Protein AF-A0A7H0LGQ8-F1 (afdb_monomer)

Structure (mmCIF, N/CA/C/O backbone):
data_AF-A0A7H0LGQ8-F1
#
_entry.id   AF-A0A7H0LGQ8-F1
#
loop_
_atom_site.group_PDB
_atom_site.id
_atom_site.type_symbol
_atom_site.label_atom_id
_atom_site.label_alt_id
_atom_site.label_comp_id
_atom_site.label_asym_id
_atom_site.label_entity_id
_atom_site.label_seq_id
_atom_site.pdbx_PDB_ins_code
_atom_site.Cartn_x
_atom_site.Cartn_y
_atom_site.Cartn_z
_atom_site.occupancy
_atom_site.B_iso_or_equiv
_atom_site.auth_seq_id
_atom_site.auth_comp_id
_atom_site.auth_asym_id
_atom_site.auth_atom_id
_atom_site.pdbx_PDB_model_num
ATOM 1 N N . MET A 1 1 ? 2.151 61.837 1.286 1.00 31.28 1 MET A N 1
ATOM 2 C CA . MET A 1 1 ? 2.328 60.727 0.324 1.00 31.28 1 MET A CA 1
ATOM 3 C C . MET A 1 1 ? 2.852 59.547 1.131 1.00 31.28 1 MET A C 1
ATOM 5 O O . MET A 1 1 ? 3.862 59.718 1.791 1.00 31.28 1 MET A O 1
ATOM 9 N N . ALA A 1 2 ? 1.981 58.594 1.475 1.00 23.77 2 ALA A N 1
ATOM 10 C CA . ALA A 1 2 ? 1.917 57.260 0.849 1.00 23.77 2 ALA A CA 1
ATOM 11 C C . ALA A 1 2 ? 3.242 56.482 1.026 1.00 23.77 2 ALA A C 1
ATOM 13 O O . ALA A 1 2 ? 4.264 56.936 0.539 1.00 23.77 2 ALA A O 1
ATOM 14 N N . GLY A 1 3 ? 3.317 55.339 1.706 1.00 23.59 3 GLY A N 1
ATOM 15 C CA . GLY A 1 3 ? 2.286 54.518 2.327 1.00 23.59 3 GLY A CA 1
ATOM 16 C C . GLY A 1 3 ? 2.910 53.511 3.298 1.00 23.59 3 GLY A C 1
ATOM 17 O O . GLY A 1 3 ? 4.092 53.184 3.218 1.00 23.59 3 GLY A O 1
ATOM 18 N N . ALA A 1 4 ? 2.084 53.063 4.237 1.00 26.73 4 ALA A N 1
ATOM 19 C CA . ALA A 1 4 ? 2.366 51.976 5.155 1.00 26.73 4 ALA A CA 1
ATOM 20 C C . ALA A 1 4 ? 2.332 50.619 4.431 1.00 26.73 4 ALA A C 1
ATOM 22 O O . ALA A 1 4 ? 1.527 50.410 3.524 1.00 26.73 4 ALA A O 1
ATOM 23 N N . SER A 1 5 ? 3.138 49.669 4.895 1.00 25.72 5 SER A N 1
ATOM 24 C CA . SER A 1 5 ? 2.830 48.238 4.817 1.00 25.72 5 SER A CA 1
ATOM 25 C C . SER A 1 5 ? 3.446 47.549 6.027 1.00 25.72 5 SER A C 1
ATOM 27 O O . SER A 1 5 ? 4.662 47.445 6.156 1.00 25.72 5 SER A O 1
ATOM 29 N N . GLY A 1 6 ? 2.565 47.174 6.955 1.00 21.30 6 GLY A N 1
ATOM 30 C CA . GLY A 1 6 ? 2.835 46.210 8.011 1.00 21.30 6 GLY A CA 1
ATOM 31 C C . GLY A 1 6 ? 2.570 44.777 7.541 1.00 21.30 6 GLY A C 1
ATOM 32 O O . GLY A 1 6 ? 2.442 44.532 6.345 1.00 21.30 6 GLY A O 1
ATOM 33 N N . TYR A 1 7 ? 2.415 43.895 8.534 1.00 22.88 7 TYR A N 1
ATOM 34 C CA . TYR A 1 7 ? 2.354 42.422 8.524 1.00 22.88 7 TYR A CA 1
ATOM 35 C C . TYR A 1 7 ? 3.757 41.795 8.605 1.00 22.88 7 TYR A C 1
ATOM 37 O O . TYR A 1 7 ? 4.521 41.827 7.656 1.00 22.88 7 TYR A O 1
ATOM 45 N N . GLY A 1 8 ? 4.226 41.280 9.743 1.00 21.39 8 GLY A N 1
ATOM 46 C CA . GLY A 1 8 ? 3.511 40.585 10.813 1.00 21.39 8 GLY A CA 1
ATOM 47 C C . GLY A 1 8 ? 3.845 39.104 10.689 1.00 21.39 8 GLY A C 1
ATOM 48 O O . GLY A 1 8 ? 3.347 38.438 9.788 1.00 21.39 8 GLY A O 1
ATOM 49 N N . ALA A 1 9 ? 4.730 38.626 11.564 1.00 25.66 9 ALA A N 1
ATOM 50 C CA . ALA A 1 9 ? 5.152 37.237 11.658 1.00 25.66 9 ALA A CA 1
ATOM 51 C C . ALA A 1 9 ? 3.939 36.289 11.674 1.00 25.66 9 ALA A C 1
ATOM 53 O O . ALA A 1 9 ? 3.139 36.313 12.609 1.00 25.66 9 ALA A O 1
ATOM 54 N N . LEU A 1 10 ? 3.811 35.458 10.639 1.00 22.73 10 LEU A N 1
ATOM 55 C CA . LEU A 1 10 ? 2.870 34.345 10.610 1.00 22.73 10 LEU A CA 1
ATOM 56 C C . LEU A 1 10 ? 3.558 33.112 11.194 1.00 22.73 10 LEU A C 1
ATOM 58 O O . LEU A 1 10 ? 4.456 32.521 10.597 1.00 22.73 10 LEU A O 1
ATOM 62 N N . GLN A 1 11 ? 3.124 32.773 12.406 1.00 22.08 11 GLN A N 1
ATOM 63 C CA . GLN A 1 11 ? 3.303 31.476 13.041 1.00 22.08 11 GLN A CA 1
ATOM 64 C C . GLN A 1 11 ? 2.736 30.357 12.161 1.00 22.08 11 GLN A C 1
ATOM 66 O O . GLN A 1 11 ? 1.665 30.488 11.570 1.00 22.08 11 GLN A O 1
ATOM 71 N N . GLN A 1 12 ? 3.471 29.247 12.128 1.00 22.23 12 GLN A N 1
ATOM 72 C CA . GLN A 1 12 ? 3.070 27.976 11.536 1.00 22.23 12 GLN A CA 1
ATOM 73 C C . GLN A 1 12 ? 1.726 27.465 12.078 1.00 22.23 12 GLN A C 1
ATOM 75 O O . GLN A 1 12 ? 1.484 27.536 13.285 1.00 22.23 12 GLN A O 1
ATOM 80 N N . PRO A 1 13 ? 0.967 26.750 11.238 1.00 22.16 13 PRO A N 1
ATOM 81 C CA . PRO A 1 13 ? 0.313 25.512 11.625 1.00 22.16 13 PRO A CA 1
ATOM 82 C C . PRO A 1 13 ? 1.139 24.332 11.095 1.00 22.16 13 PRO A C 1
ATOM 84 O O . PRO A 1 13 ? 1.349 24.187 9.892 1.00 22.16 13 PRO A O 1
ATOM 87 N N . GLY A 1 14 ? 1.648 23.515 12.016 1.00 22.45 14 GLY A N 1
ATOM 88 C CA . GLY A 1 14 ? 2.395 22.298 11.719 1.00 22.45 14 GLY A CA 1
ATOM 89 C C . GLY A 1 14 ? 1.502 21.079 11.463 1.00 22.45 14 GLY A C 1
ATOM 90 O O . GLY A 1 14 ? 0.461 20.925 12.094 1.00 22.45 14 GLY A O 1
ATOM 91 N N . GLY A 1 15 ? 1.997 20.186 10.596 1.00 21.72 15 GLY A N 1
ATOM 92 C CA . GLY A 1 15 ? 1.558 18.794 10.407 1.00 21.72 15 GLY A CA 1
ATOM 93 C C . GLY A 1 15 ? 0.323 18.617 9.506 1.00 21.72 15 GLY A C 1
ATOM 94 O O . GLY A 1 15 ? -0.658 19.327 9.657 1.00 21.72 15 GLY A O 1
ATOM 95 N N . GLY A 1 16 ? 0.270 17.668 8.567 1.00 23.80 16 GLY A N 1
ATOM 96 C CA . GLY A 1 16 ? 1.062 16.443 8.439 1.00 23.80 16 GLY A CA 1
ATOM 97 C C . GLY A 1 16 ? 1.996 16.421 7.229 1.00 23.80 16 GLY A C 1
ATOM 98 O O . GLY A 1 16 ? 1.523 16.332 6.106 1.00 23.80 16 GLY A O 1
ATOM 99 N N . TYR A 1 17 ? 3.293 16.450 7.561 1.00 34.28 17 TYR A N 1
ATOM 100 C CA . TYR A 1 17 ? 4.480 15.967 6.840 1.00 34.28 17 TYR A CA 1
ATOM 101 C C . TYR A 1 17 ? 4.607 16.402 5.368 1.00 34.28 17 TYR A C 1
ATOM 103 O O . TYR A 1 17 ? 3.889 15.934 4.509 1.00 34.28 17 TYR A O 1
ATOM 111 N N . GLY A 1 18 ? 5.534 17.272 4.979 1.00 26.66 18 GLY A N 1
ATOM 112 C CA . GLY A 1 18 ? 6.880 17.440 5.521 1.00 26.66 18 GLY A CA 1
ATOM 113 C C . GLY A 1 18 ? 7.893 17.323 4.387 1.00 26.66 18 GLY A C 1
ATOM 114 O O . GLY A 1 18 ? 8.820 16.527 4.476 1.00 26.66 18 GLY A O 1
ATOM 115 N N . ALA A 1 19 ? 7.711 18.109 3.324 1.00 29.62 19 ALA A N 1
ATOM 116 C CA . ALA A 1 19 ? 8.764 18.361 2.356 1.00 29.62 19 ALA A CA 1
ATOM 117 C C . ALA A 1 19 ? 9.853 19.189 3.050 1.00 29.62 19 ALA A C 1
ATOM 119 O O . ALA A 1 19 ? 9.726 20.393 3.260 1.00 29.62 19 ALA A O 1
ATOM 120 N N . SER A 1 20 ? 10.917 18.518 3.469 1.00 29.05 20 SER A N 1
ATOM 121 C CA . SER A 1 20 ? 12.158 19.164 3.876 1.00 29.05 20 SER A CA 1
ATOM 122 C C . SER A 1 20 ? 13.313 18.205 3.620 1.00 29.05 20 SER A C 1
ATOM 124 O O . SER A 1 20 ? 13.798 17.551 4.540 1.00 29.05 20 SER A O 1
ATOM 126 N N . GLN A 1 21 ? 13.739 18.142 2.357 1.00 24.14 21 GLN A N 1
ATOM 127 C CA . GLN A 1 21 ? 15.085 18.513 1.889 1.00 24.14 21 GLN A CA 1
ATOM 128 C C . GLN A 1 21 ? 15.373 17.826 0.545 1.00 24.14 21 GLN A C 1
ATOM 130 O O . GLN A 1 21 ? 15.524 16.613 0.472 1.00 24.14 21 GLN A O 1
ATOM 135 N N . SER A 1 22 ? 15.523 18.616 -0.517 1.00 28.39 22 SER A N 1
ATOM 136 C CA . SER A 1 22 ? 16.488 18.299 -1.581 1.00 28.39 22 SER A CA 1
ATOM 137 C C . SER A 1 22 ? 17.802 19.028 -1.243 1.00 28.39 22 SER A C 1
ATOM 139 O O . SER A 1 22 ? 17.721 20.051 -0.557 1.00 28.39 22 SER A O 1
ATOM 141 N N . PRO A 1 23 ? 18.995 18.592 -1.704 1.00 40.75 23 PRO A N 1
ATOM 142 C CA . PRO A 1 23 ? 19.235 17.693 -2.836 1.00 40.75 23 PRO A CA 1
ATOM 143 C C . PRO A 1 23 ? 20.262 16.577 -2.550 1.00 40.75 23 PRO A C 1
ATOM 145 O O . PRO A 1 23 ? 21.395 16.850 -2.165 1.00 40.75 23 PRO A O 1
ATOM 148 N N . VAL A 1 24 ? 19.928 15.318 -2.838 1.00 25.02 24 VAL A N 1
ATOM 149 C CA . VAL A 1 24 ? 20.945 14.271 -3.039 1.00 25.02 24 VAL A CA 1
ATOM 150 C C . VAL A 1 24 ? 20.430 13.320 -4.122 1.00 25.02 24 VAL A C 1
ATOM 152 O O . VAL A 1 24 ? 19.291 12.865 -4.002 1.00 25.02 24 VAL A O 1
ATOM 155 N N . PRO A 1 25 ? 21.202 12.991 -5.173 1.00 29.25 25 PRO A N 1
ATOM 156 C CA . PRO A 1 25 ? 20.888 11.808 -5.963 1.00 29.25 25 PRO A CA 1
ATOM 157 C C . PRO A 1 25 ? 20.926 10.612 -5.006 1.00 29.25 25 PRO A C 1
ATOM 159 O O . PRO A 1 25 ? 21.957 10.336 -4.401 1.00 29.25 25 PRO A O 1
ATOM 162 N N . LEU A 1 26 ? 19.809 9.904 -4.838 1.00 33.94 26 LEU A N 1
ATOM 163 C CA . LEU A 1 26 ? 19.690 8.764 -3.913 1.00 33.94 26 LEU A CA 1
ATOM 164 C C . LEU A 1 26 ? 20.590 7.560 -4.276 1.00 33.94 26 LEU A C 1
ATOM 166 O O . LEU A 1 26 ? 20.567 6.536 -3.593 1.00 33.94 26 LEU A O 1
ATOM 170 N N . TYR A 1 27 ? 21.433 7.687 -5.297 1.00 39.06 27 TYR A N 1
ATOM 171 C CA . TYR A 1 27 ? 22.271 6.629 -5.848 1.00 39.06 27 TYR A CA 1
ATOM 172 C C . TYR A 1 27 ? 23.694 6.649 -5.279 1.00 39.06 27 TYR A C 1
ATOM 174 O O . TYR A 1 27 ? 24.674 6.737 -6.010 1.00 39.06 27 TYR A O 1
ATOM 182 N N . ALA A 1 28 ? 23.810 6.580 -3.953 1.00 32.94 28 ALA A N 1
ATOM 183 C CA . ALA A 1 28 ? 25.036 6.146 -3.279 1.00 32.94 28 ALA A CA 1
ATOM 184 C C . ALA A 1 28 ? 24.722 5.668 -1.852 1.00 32.94 28 ALA A C 1
ATOM 186 O O . ALA A 1 28 ? 25.107 6.291 -0.865 1.00 32.94 28 ALA A O 1
ATOM 187 N N . ALA A 1 29 ? 23.989 4.562 -1.720 1.00 34.34 29 ALA A N 1
ATOM 188 C CA . ALA A 1 29 ? 23.849 3.876 -0.437 1.00 34.34 29 ALA A CA 1
ATOM 189 C C . ALA A 1 29 ? 23.719 2.366 -0.662 1.00 34.34 29 ALA A C 1
ATOM 191 O O . ALA A 1 29 ? 22.623 1.883 -0.936 1.00 34.34 29 ALA A O 1
ATOM 192 N N . ASN A 1 30 ? 24.856 1.664 -0.543 1.00 39.69 30 ASN A N 1
ATOM 193 C CA . ASN A 1 30 ? 25.003 0.204 -0.483 1.00 39.69 30 ASN A CA 1
ATOM 194 C C . ASN A 1 30 ? 24.054 -0.575 -1.409 1.00 39.69 30 ASN A C 1
ATOM 196 O O . ASN A 1 30 ? 23.194 -1.317 -0.934 1.00 39.69 30 ASN A O 1
ATOM 200 N N . THR A 1 31 ? 24.218 -0.442 -2.727 1.00 51.06 31 THR A N 1
ATOM 201 C CA . T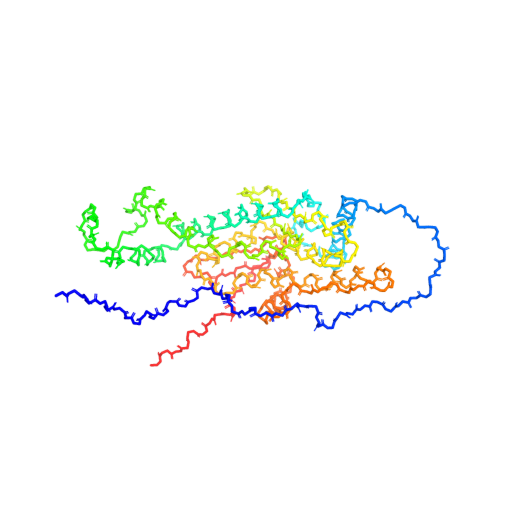HR A 1 31 ? 23.609 -1.404 -3.649 1.00 51.06 31 THR A CA 1
ATOM 202 C C . THR A 1 31 ? 24.387 -2.716 -3.545 1.00 51.06 31 THR A C 1
ATOM 204 O O . THR A 1 31 ? 25.601 -2.777 -3.747 1.00 51.06 31 THR A O 1
ATOM 207 N N . GLN A 1 32 ? 23.708 -3.787 -3.129 1.00 69.06 32 GLN A N 1
ATOM 208 C CA . GLN A 1 32 ? 24.301 -5.120 -3.132 1.00 69.06 32 GLN A CA 1
ATOM 209 C C . GLN A 1 32 ? 24.125 -5.704 -4.533 1.00 69.06 32 GLN A C 1
ATOM 211 O O . GLN A 1 32 ? 23.105 -6.326 -4.831 1.00 69.06 32 GLN A O 1
ATOM 216 N N . ALA A 1 33 ? 25.111 -5.488 -5.400 1.00 71.62 33 ALA A N 1
ATOM 217 C CA . ALA A 1 33 ? 25.176 -6.185 -6.677 1.00 71.62 33 ALA A CA 1
ATOM 218 C C . ALA A 1 33 ? 25.480 -7.671 -6.442 1.00 71.62 33 ALA A C 1
ATOM 220 O O . ALA A 1 33 ? 26.297 -8.033 -5.586 1.00 71.62 33 ALA A O 1
ATOM 221 N N . LYS A 1 34 ? 24.819 -8.552 -7.195 1.00 75.75 34 LYS A N 1
ATOM 222 C CA . LYS A 1 34 ? 25.095 -9.988 -7.114 1.00 75.75 34 LYS A CA 1
ATOM 223 C C . LYS A 1 34 ? 26.498 -10.273 -7.661 1.00 75.75 34 LYS A C 1
ATOM 225 O O . LYS A 1 34 ? 26.777 -9.848 -8.786 1.00 75.75 34 LYS A O 1
ATOM 230 N N . PRO A 1 35 ? 27.370 -10.995 -6.928 1.00 72.50 35 PRO A N 1
ATOM 231 C CA . PRO A 1 35 ? 28.678 -11.381 -7.445 1.00 72.50 35 PRO A CA 1
ATOM 232 C C . PRO A 1 35 ? 28.531 -12.104 -8.788 1.00 72.50 35 PRO A C 1
ATOM 234 O O . PRO A 1 35 ? 27.718 -13.019 -8.921 1.00 72.50 35 PRO A O 1
ATOM 237 N N . GLY A 1 36 ? 29.292 -11.674 -9.794 1.00 61.78 36 GLY A N 1
ATOM 238 C CA . GLY A 1 36 ? 29.262 -12.292 -11.115 1.00 61.78 36 GLY A CA 1
ATOM 239 C C . GLY A 1 36 ? 29.838 -13.707 -11.081 1.00 61.78 36 GLY A C 1
ATOM 240 O O . GLY A 1 36 ? 30.964 -13.904 -10.629 1.00 61.78 36 GLY A O 1
ATOM 241 N N . ALA A 1 37 ? 29.089 -14.686 -11.586 1.00 54.53 37 ALA A N 1
ATOM 242 C CA . ALA A 1 37 ? 29.662 -15.957 -12.022 1.00 54.53 37 ALA A CA 1
ATOM 243 C C . ALA A 1 37 ? 30.183 -15.802 -13.467 1.00 54.53 37 ALA A C 1
ATOM 245 O O . ALA A 1 37 ? 29.598 -15.030 -14.233 1.00 54.53 37 ALA A O 1
ATOM 246 N N . PRO A 1 38 ? 31.258 -16.506 -13.870 1.00 50.91 38 PRO A N 1
ATOM 247 C CA . PRO A 1 38 ? 31.726 -16.484 -15.253 1.00 50.91 38 PRO A CA 1
ATOM 248 C C . PRO A 1 38 ? 30.608 -16.951 -16.196 1.00 50.91 38 PRO A C 1
ATOM 250 O O . PRO A 1 38 ? 29.968 -17.976 -15.961 1.00 50.91 38 PRO A O 1
ATOM 253 N N . ALA A 1 39 ? 30.348 -16.165 -17.241 1.00 50.41 39 ALA A N 1
ATOM 254 C CA . ALA A 1 39 ? 29.224 -16.370 -18.144 1.00 50.41 39 ALA A CA 1
ATOM 255 C C . ALA A 1 39 ? 29.351 -17.696 -18.913 1.00 50.41 39 ALA A C 1
ATOM 257 O O . ALA A 1 39 ? 30.312 -17.906 -19.653 1.00 50.41 39 ALA A O 1
ATOM 258 N N . ALA A 1 40 ? 28.354 -18.574 -18.784 1.00 48.12 40 ALA A N 1
ATOM 259 C CA . ALA A 1 40 ? 28.160 -19.664 -19.730 1.00 48.12 40 ALA A CA 1
ATOM 260 C C . ALA A 1 40 ? 27.570 -19.086 -21.026 1.00 48.12 40 ALA A C 1
ATOM 262 O O . ALA A 1 40 ? 26.527 -18.428 -21.004 1.00 48.12 40 ALA A O 1
ATOM 263 N N . SER A 1 41 ? 28.249 -19.313 -22.152 1.00 38.12 41 SER A N 1
ATOM 264 C CA . SER A 1 41 ? 27.820 -18.847 -23.469 1.00 38.12 41 SER A CA 1
ATOM 265 C C . SER A 1 41 ? 26.532 -19.557 -23.892 1.00 38.12 41 SER A C 1
ATOM 267 O O . SER A 1 41 ? 26.560 -20.696 -24.357 1.00 38.12 41 SER A O 1
ATOM 269 N N . SER A 1 42 ? 25.401 -18.879 -23.751 1.00 46.25 42 SER A N 1
ATOM 270 C CA . SER A 1 42 ? 24.164 -19.233 -24.443 1.00 46.25 42 SER A CA 1
ATOM 271 C C . SER A 1 42 ? 23.767 -18.065 -25.337 1.00 46.25 42 SER A C 1
ATOM 273 O O . SER A 1 42 ? 24.011 -16.904 -25.005 1.00 46.25 42 SER A O 1
ATOM 275 N N . SER A 1 43 ? 23.236 -18.375 -26.520 1.00 47.28 43 SER A N 1
ATOM 276 C CA . SER A 1 43 ? 22.711 -17.366 -27.438 1.00 47.28 43 SER A CA 1
ATOM 277 C C . SER A 1 43 ? 21.649 -16.531 -26.714 1.00 47.28 43 SER A C 1
ATOM 279 O O . SER A 1 43 ? 20.794 -17.119 -26.048 1.00 47.28 43 SER A O 1
ATOM 281 N N . PRO A 1 44 ? 21.686 -15.190 -26.808 1.00 49.62 44 PRO A N 1
ATOM 282 C CA . PRO A 1 44 ? 20.743 -14.359 -26.079 1.00 49.62 44 PRO A CA 1
ATOM 283 C C . PRO A 1 44 ? 19.327 -14.641 -26.585 1.00 49.62 44 PRO A C 1
ATOM 285 O O . PRO A 1 44 ? 19.060 -14.575 -27.787 1.00 49.62 44 PRO A O 1
ATOM 288 N N . ALA A 1 45 ? 18.424 -14.973 -25.661 1.00 60.47 45 ALA A N 1
ATOM 289 C CA . ALA A 1 45 ? 16.996 -14.940 -25.936 1.00 60.47 45 ALA A CA 1
ATOM 290 C C . ALA A 1 45 ? 16.619 -13.537 -26.442 1.00 60.47 45 ALA A C 1
ATOM 292 O O . ALA A 1 45 ? 17.242 -12.546 -26.048 1.00 60.47 45 ALA A O 1
ATOM 293 N N . ALA A 1 46 ? 15.618 -13.448 -27.321 1.00 61.50 46 ALA A N 1
ATOM 294 C CA . ALA A 1 46 ? 15.105 -12.152 -27.750 1.00 61.50 46 ALA A CA 1
ATOM 295 C C . ALA A 1 46 ? 14.721 -11.318 -26.509 1.00 61.50 46 ALA A C 1
ATOM 297 O O . ALA A 1 46 ? 14.117 -11.876 -25.586 1.00 61.50 46 ALA A O 1
ATOM 298 N N . PRO A 1 47 ? 15.076 -10.020 -26.458 1.00 69.69 47 PRO A N 1
ATOM 299 C CA . PRO A 1 47 ? 14.724 -9.179 -25.324 1.00 69.69 47 PRO A CA 1
ATOM 300 C C . PRO A 1 47 ? 13.202 -9.147 -25.166 1.00 69.69 47 PRO A C 1
ATOM 302 O O . PRO A 1 47 ? 12.472 -8.937 -26.138 1.00 69.69 47 PRO A O 1
ATOM 305 N N . LEU A 1 48 ? 12.735 -9.405 -23.944 1.00 81.94 48 LEU A N 1
ATOM 306 C CA . LEU A 1 48 ? 11.317 -9.340 -23.606 1.00 81.94 48 LEU A CA 1
ATOM 307 C C . LEU A 1 48 ? 10.819 -7.898 -23.757 1.00 81.94 48 LEU A C 1
ATOM 309 O O . LEU A 1 48 ? 11.527 -6.954 -23.409 1.00 81.94 48 LEU A O 1
ATOM 313 N N . ASN A 1 49 ? 9.599 -7.727 -24.262 1.00 91.06 49 ASN A N 1
ATOM 314 C CA . ASN A 1 49 ? 8.953 -6.416 -24.276 1.00 91.06 49 ASN A CA 1
ATOM 315 C C . ASN A 1 49 ? 8.405 -6.042 -22.882 1.00 91.06 49 ASN A C 1
ATOM 317 O O . ASN A 1 49 ? 8.318 -6.884 -21.988 1.00 91.06 49 ASN A O 1
ATOM 321 N N . ALA A 1 50 ? 8.013 -4.778 -22.708 1.00 92.19 50 ALA A N 1
ATOM 322 C CA . ALA A 1 50 ? 7.539 -4.236 -21.432 1.00 92.19 50 ALA A CA 1
ATOM 323 C C . ALA A 1 50 ? 6.390 -5.045 -20.800 1.00 92.19 50 ALA A C 1
ATOM 325 O O . ALA A 1 50 ? 6.386 -5.277 -19.589 1.00 92.19 50 ALA A O 1
ATOM 326 N N . ASP A 1 51 ? 5.433 -5.494 -21.620 1.00 94.56 51 ASP A N 1
ATOM 327 C CA . ASP A 1 51 ? 4.307 -6.309 -21.164 1.00 94.56 51 ASP A CA 1
ATOM 328 C C . ASP A 1 51 ? 4.792 -7.663 -20.656 1.00 94.56 51 ASP A C 1
ATOM 330 O O . ASP A 1 51 ? 4.448 -8.051 -19.549 1.00 94.56 51 ASP A O 1
ATOM 334 N N . GLN A 1 52 ? 5.656 -8.343 -21.411 1.00 94.50 52 GLN A N 1
ATOM 335 C CA . GLN A 1 52 ? 6.211 -9.641 -21.027 1.00 94.50 52 GLN A CA 1
ATOM 336 C C . GLN A 1 52 ? 7.036 -9.565 -19.738 1.00 94.50 52 GLN A C 1
ATOM 338 O O . GLN A 1 52 ? 6.931 -10.458 -18.898 1.00 94.50 52 GLN A O 1
ATOM 343 N N . VAL A 1 53 ? 7.839 -8.509 -19.570 1.00 93.06 53 VAL A N 1
ATOM 344 C CA . VAL A 1 53 ? 8.600 -8.263 -18.335 1.00 93.06 53 VAL A CA 1
ATOM 345 C C . VAL A 1 53 ? 7.644 -8.062 -17.160 1.00 93.06 53 VAL A C 1
ATOM 347 O O . VAL A 1 53 ? 7.791 -8.713 -16.126 1.00 93.06 53 VAL A O 1
ATOM 350 N N . THR A 1 54 ? 6.638 -7.204 -17.330 1.00 94.94 54 THR A N 1
ATOM 351 C CA . THR A 1 54 ? 5.689 -6.871 -16.260 1.00 94.94 54 THR A CA 1
ATOM 352 C C . THR A 1 54 ? 4.817 -8.066 -15.888 1.00 94.94 54 THR A C 1
ATOM 354 O O . THR A 1 54 ? 4.696 -8.376 -14.705 1.00 94.94 54 THR A O 1
ATOM 357 N N . ASP A 1 55 ? 4.272 -8.794 -16.868 1.00 94.62 55 ASP A N 1
ATOM 358 C CA . ASP A 1 55 ? 3.522 -10.036 -16.652 1.00 94.62 55 ASP A CA 1
ATOM 359 C C . ASP A 1 55 ? 4.370 -11.064 -15.888 1.00 94.62 55 ASP A C 1
ATOM 361 O O . ASP A 1 55 ? 3.894 -11.659 -14.918 1.00 94.62 55 ASP A O 1
ATOM 365 N N . ALA A 1 56 ? 5.635 -11.254 -16.286 1.00 93.25 56 ALA A N 1
ATOM 366 C CA . ALA A 1 56 ? 6.538 -12.193 -15.628 1.00 93.25 56 ALA A CA 1
ATOM 367 C C . ALA A 1 56 ? 6.831 -11.791 -14.175 1.00 93.25 56 ALA A C 1
ATOM 369 O O . ALA A 1 56 ? 6.768 -12.644 -13.288 1.00 93.25 56 ALA A O 1
ATOM 370 N N . MET A 1 57 ? 7.096 -10.508 -13.908 1.00 94.75 57 MET A N 1
ATOM 371 C CA . MET A 1 57 ? 7.311 -10.001 -12.547 1.00 94.75 57 MET A CA 1
ATOM 372 C C . MET A 1 57 ? 6.050 -10.129 -11.687 1.00 94.75 57 MET A C 1
ATOM 374 O O . MET A 1 57 ? 6.115 -10.664 -10.582 1.00 94.75 57 MET A O 1
ATOM 378 N N . MET A 1 58 ? 4.892 -9.702 -12.197 1.00 95.31 58 MET A N 1
ATOM 379 C CA . MET A 1 58 ? 3.611 -9.804 -11.491 1.00 95.31 58 MET A CA 1
ATOM 380 C C . MET A 1 58 ? 3.276 -11.261 -11.151 1.00 95.31 58 MET A C 1
ATOM 382 O O . MET A 1 58 ? 2.891 -11.554 -10.018 1.00 95.31 58 MET A O 1
ATOM 386 N N . ALA A 1 59 ? 3.457 -12.185 -12.102 1.00 93.81 59 ALA A N 1
ATOM 387 C CA . ALA A 1 59 ? 3.231 -13.612 -11.889 1.00 93.81 59 ALA A CA 1
ATOM 388 C C . ALA A 1 59 ? 4.222 -14.209 -10.879 1.00 93.81 59 ALA A C 1
ATOM 390 O O . ALA A 1 59 ? 3.808 -14.929 -9.968 1.00 93.81 59 ALA A O 1
ATOM 391 N N . TYR A 1 60 ? 5.510 -13.871 -11.005 1.00 94.00 60 TYR A N 1
ATOM 392 C CA . TYR A 1 60 ? 6.543 -14.297 -10.067 1.00 94.00 60 TYR A CA 1
ATOM 393 C C . TYR A 1 60 ? 6.204 -13.864 -8.641 1.00 94.00 60 TYR A C 1
ATOM 395 O O . TYR A 1 60 ? 6.137 -14.702 -7.744 1.00 94.00 60 TYR A O 1
ATOM 403 N N . PHE A 1 61 ? 5.952 -12.570 -8.419 1.00 95.19 61 PHE A N 1
ATOM 404 C CA . PHE A 1 61 ? 5.711 -12.056 -7.075 1.00 95.19 61 PHE A CA 1
ATOM 405 C C . PHE A 1 61 ? 4.391 -12.557 -6.499 1.00 95.19 61 PHE A C 1
ATOM 407 O O . PHE A 1 61 ? 4.352 -12.914 -5.323 1.00 95.19 61 PHE A O 1
ATOM 414 N N . ALA A 1 62 ? 3.336 -12.679 -7.310 1.00 92.81 62 ALA A N 1
ATOM 415 C CA . ALA A 1 62 ? 2.087 -13.305 -6.884 1.00 92.81 62 ALA A CA 1
ATOM 416 C C . ALA A 1 62 ? 2.307 -14.721 -6.328 1.00 92.81 62 ALA A C 1
ATOM 418 O O . ALA A 1 62 ? 1.797 -15.046 -5.252 1.00 92.81 62 ALA A O 1
ATOM 419 N N . GLN A 1 63 ? 3.107 -15.535 -7.023 1.00 91.25 63 GLN A N 1
ATOM 420 C CA . GLN A 1 63 ? 3.450 -16.880 -6.572 1.00 91.25 63 GLN A CA 1
ATOM 421 C C . GLN A 1 63 ? 4.383 -16.855 -5.352 1.00 91.25 63 GLN A C 1
ATOM 423 O O . GLN A 1 63 ? 4.139 -17.552 -4.369 1.00 91.25 63 GLN A O 1
ATOM 428 N N . ALA A 1 64 ? 5.406 -15.998 -5.359 1.00 91.88 64 ALA A N 1
ATOM 429 C CA . ALA A 1 64 ? 6.355 -15.873 -4.258 1.00 91.88 64 ALA A CA 1
ATOM 430 C C . ALA A 1 64 ? 5.668 -15.460 -2.945 1.00 91.88 64 ALA A C 1
ATOM 432 O O . ALA A 1 64 ? 6.040 -15.953 -1.879 1.00 91.88 64 ALA A O 1
ATOM 433 N N . TYR A 1 65 ? 4.635 -14.614 -3.006 1.00 91.75 65 TYR A N 1
ATOM 434 C CA . TYR A 1 65 ? 3.781 -14.286 -1.863 1.00 91.75 65 TYR A CA 1
ATOM 435 C C . TYR A 1 65 ? 3.133 -15.536 -1.251 1.00 91.75 65 TYR A C 1
ATOM 437 O O . TYR A 1 65 ? 3.220 -15.741 -0.036 1.00 91.75 65 TYR A O 1
ATOM 445 N N . LEU A 1 66 ? 2.504 -16.375 -2.085 1.00 88.50 66 LEU A N 1
ATOM 446 C CA . LEU A 1 66 ? 1.873 -17.625 -1.652 1.00 88.50 66 LEU A CA 1
ATOM 447 C C . LEU A 1 66 ? 2.892 -18.566 -1.009 1.00 88.50 66 LEU A C 1
ATOM 449 O O . LEU A 1 66 ? 2.695 -19.006 0.124 1.00 88.50 66 LEU A O 1
ATOM 453 N N . ASP A 1 67 ? 4.002 -18.813 -1.697 1.00 89.06 67 ASP A N 1
ATOM 454 C CA . ASP A 1 67 ? 5.006 -19.786 -1.268 1.00 89.06 67 ASP A CA 1
ATOM 455 C C . ASP A 1 67 ? 5.723 -19.343 0.014 1.00 89.06 67 ASP A C 1
ATOM 457 O O . ASP A 1 67 ? 6.029 -20.155 0.891 1.00 89.06 67 ASP A O 1
ATOM 461 N N . THR A 1 68 ? 5.970 -18.038 0.151 1.00 86.88 68 THR A N 1
ATOM 462 C CA . THR A 1 68 ? 6.773 -17.486 1.247 1.00 86.88 68 THR A CA 1
ATOM 463 C C . THR A 1 68 ? 5.972 -17.285 2.528 1.00 86.88 68 THR A C 1
ATOM 465 O O . THR A 1 68 ? 6.504 -17.513 3.621 1.00 86.88 68 THR A O 1
ATOM 468 N N . TYR A 1 69 ? 4.724 -16.823 2.415 1.00 83.94 69 TYR A N 1
ATOM 469 C CA . TYR A 1 69 ? 3.925 -16.397 3.567 1.00 83.94 69 TYR A CA 1
ATOM 470 C C . TYR A 1 69 ? 2.724 -17.297 3.835 1.00 83.94 69 TYR A C 1
ATOM 472 O O . TYR A 1 69 ? 2.308 -17.410 4.986 1.00 83.94 69 TYR A O 1
ATOM 480 N N . PHE A 1 70 ? 2.223 -18.018 2.830 1.00 83.38 70 PHE A N 1
ATOM 481 C CA . PHE A 1 70 ? 1.045 -18.874 2.960 1.00 83.38 70 PHE A CA 1
ATOM 482 C C . PHE A 1 70 ? 1.282 -20.355 2.606 1.00 83.38 70 PHE A C 1
ATOM 484 O O . PHE A 1 70 ? 0.322 -21.011 2.205 1.00 83.38 70 PHE A O 1
ATOM 491 N N . PRO A 1 71 ? 2.469 -20.969 2.832 1.00 70.44 71 PRO A N 1
ATOM 492 C CA . PRO A 1 71 ? 2.720 -22.344 2.383 1.00 70.44 71 PRO A CA 1
ATOM 493 C C . PRO A 1 71 ? 1.826 -23.388 3.074 1.00 70.44 71 PRO A C 1
ATOM 495 O O . PRO A 1 71 ? 1.690 -24.510 2.593 1.00 70.44 71 PRO A O 1
ATOM 498 N N . LYS A 1 72 ? 1.259 -23.047 4.242 1.00 67.25 72 LYS A N 1
ATOM 499 C CA . LYS A 1 72 ? 0.396 -23.915 5.069 1.00 67.25 72 LYS A CA 1
ATOM 500 C C . LYS A 1 72 ? -0.666 -23.134 5.854 1.00 67.25 72 LYS A C 1
ATOM 502 O O . LYS A 1 72 ? -1.253 -23.672 6.792 1.00 67.25 72 LYS A O 1
ATOM 507 N N . GLN A 1 73 ? -0.858 -21.849 5.553 1.00 64.38 73 GLN A N 1
ATOM 508 C CA . GLN A 1 73 ? -1.768 -21.007 6.328 1.00 64.38 73 GLN A CA 1
ATOM 509 C C . GLN A 1 73 ? -3.198 -21.157 5.811 1.00 64.38 73 GLN A C 1
ATOM 511 O O . GLN A 1 73 ? -3.455 -20.973 4.626 1.00 64.38 73 GLN A O 1
ATOM 516 N N . ASN A 1 74 ? -4.137 -21.437 6.712 1.00 65.81 74 ASN A N 1
ATOM 517 C CA . ASN A 1 74 ? -5.556 -21.475 6.385 1.00 65.81 74 ASN A CA 1
ATOM 518 C C . ASN A 1 74 ? -6.180 -20.104 6.680 1.00 65.81 74 ASN A C 1
ATOM 520 O O . ASN A 1 74 ? -6.890 -19.944 7.668 1.00 65.81 74 ASN A O 1
ATOM 524 N N . VAL A 1 75 ? -5.843 -19.093 5.872 1.00 68.44 75 VAL A N 1
ATOM 525 C CA . VAL A 1 75 ? -6.512 -17.785 5.930 1.00 68.44 75 VAL A CA 1
ATOM 526 C C . VAL A 1 75 ? -7.762 -17.863 5.046 1.00 68.44 75 VAL A C 1
ATOM 528 O O . VAL A 1 75 ? -7.633 -18.021 3.829 1.00 68.44 75 VAL A O 1
ATOM 531 N N . PRO A 1 76 ? -8.980 -17.785 5.610 1.00 59.69 76 PRO A N 1
ATOM 532 C CA . PRO A 1 76 ? -10.200 -17.843 4.812 1.00 59.69 76 PRO A CA 1
ATOM 533 C C . PRO A 1 76 ? -10.254 -16.693 3.805 1.00 59.69 76 PRO A C 1
ATOM 535 O O . PRO A 1 76 ? -9.889 -15.572 4.140 1.00 59.69 76 PRO A O 1
ATOM 538 N N . GLN A 1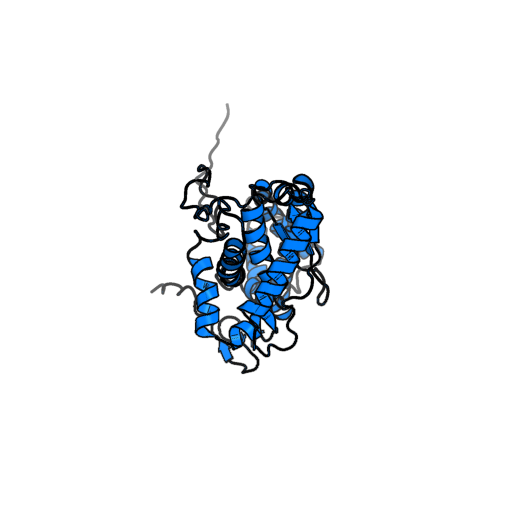 77 ? -10.758 -16.970 2.598 1.00 68.31 77 GLN A N 1
ATOM 539 C CA . GLN A 1 77 ? -10.956 -15.979 1.525 1.00 68.31 77 GLN A CA 1
ATOM 540 C C . GLN A 1 77 ? -9.672 -15.308 1.000 1.00 68.31 77 GLN A C 1
ATOM 542 O O . GLN A 1 77 ? -9.748 -14.263 0.356 1.00 68.31 77 GLN A O 1
ATOM 547 N N . LEU A 1 78 ? -8.511 -15.945 1.195 1.00 72.44 78 LEU A N 1
ATOM 548 C CA . LEU A 1 78 ? -7.207 -15.452 0.753 1.00 72.44 78 LEU A CA 1
ATOM 549 C C . LEU A 1 78 ? -7.236 -14.936 -0.700 1.00 72.44 78 LEU A C 1
ATOM 551 O O . LEU A 1 78 ? -7.522 -15.670 -1.652 1.00 72.44 78 LEU A O 1
ATOM 555 N N . ARG A 1 79 ? -6.946 -13.641 -0.867 1.00 78.69 79 ARG A N 1
ATOM 556 C CA . ARG A 1 79 ? -6.776 -13.003 -2.184 1.00 78.69 79 ARG A CA 1
ATOM 557 C C . ARG A 1 79 ? -5.350 -13.102 -2.712 1.00 78.69 79 ARG A C 1
ATOM 559 O O . ARG A 1 79 ? -5.140 -12.869 -3.899 1.00 78.69 79 ARG A O 1
ATOM 566 N N . VAL A 1 80 ? -4.407 -13.448 -1.842 1.00 86.38 80 VAL A N 1
ATOM 567 C CA . VAL A 1 80 ? -2.990 -13.596 -2.171 1.00 86.38 80 VAL A CA 1
ATOM 568 C C . VAL A 1 80 ? -2.811 -14.588 -3.318 1.00 86.38 80 VAL A C 1
ATOM 570 O O . VAL A 1 80 ? -3.474 -15.622 -3.365 1.00 86.38 80 VAL A O 1
ATOM 573 N N . GLY A 1 81 ? -1.948 -14.232 -4.267 1.00 80.94 81 GLY A N 1
ATOM 574 C CA . GLY A 1 81 ? -1.652 -15.025 -5.459 1.00 80.94 81 GLY A CA 1
ATOM 575 C C . GLY A 1 81 ? -2.692 -14.942 -6.577 1.00 80.94 81 GLY A C 1
ATOM 576 O O . GLY A 1 81 ? -2.488 -15.523 -7.642 1.00 80.94 81 GLY A 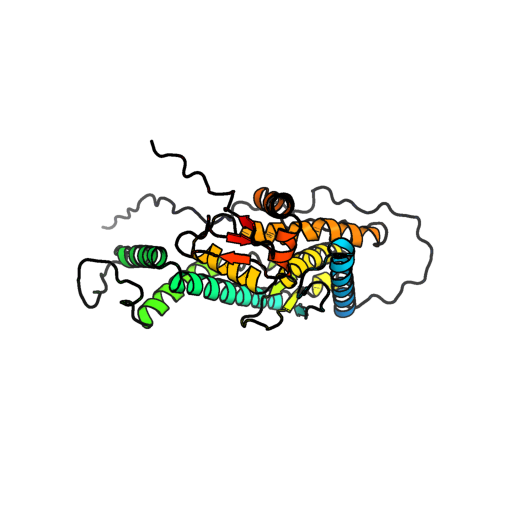O 1
ATOM 577 N N . LYS A 1 82 ? -3.802 -14.214 -6.390 1.00 84.38 82 LYS A N 1
ATOM 578 C CA . LYS A 1 82 ? -4.727 -13.928 -7.495 1.00 84.38 82 LYS A CA 1
ATOM 579 C C . LYS A 1 82 ? -4.099 -12.928 -8.461 1.00 84.38 82 LYS A C 1
ATOM 581 O O . LYS A 1 82 ? -3.445 -11.979 -8.044 1.00 84.38 82 LYS A O 1
ATOM 586 N N . LYS A 1 83 ? -4.368 -13.093 -9.759 1.00 88.94 83 LYS A N 1
ATOM 587 C CA . LYS A 1 83 ? -3.905 -12.145 -10.779 1.00 88.94 83 LYS A CA 1
ATOM 588 C C . LYS A 1 83 ? -4.467 -10.747 -10.493 1.00 88.94 83 LYS A C 1
ATOM 590 O O . LYS A 1 83 ? -5.684 -10.566 -10.461 1.00 88.94 83 LYS A O 1
ATOM 595 N N . ILE A 1 84 ? -3.573 -9.775 -10.328 1.00 92.19 84 ILE A N 1
ATOM 596 C CA . ILE A 1 84 ? -3.912 -8.355 -10.223 1.00 92.19 84 ILE A CA 1
ATOM 597 C C . ILE A 1 84 ? -3.814 -7.739 -11.625 1.00 92.19 84 ILE A C 1
ATOM 599 O O . ILE A 1 84 ? -2.764 -7.863 -12.260 1.00 92.19 84 ILE A O 1
ATOM 603 N N . PRO A 1 85 ? -4.889 -7.120 -12.148 1.00 94.81 85 PRO A N 1
ATOM 604 C CA . PRO A 1 85 ? -4.830 -6.389 -13.408 1.00 94.81 85 PRO A CA 1
ATOM 605 C C . PRO A 1 85 ? -3.786 -5.274 -13.338 1.00 94.81 85 PRO A C 1
ATOM 607 O O . PRO A 1 85 ? -3.675 -4.610 -12.307 1.00 94.81 85 PRO A O 1
ATOM 610 N N . TYR A 1 86 ? -3.072 -5.031 -14.433 1.00 96.44 86 TYR A N 1
ATOM 611 C CA . TYR A 1 86 ? -2.150 -3.906 -14.537 1.00 96.44 86 TYR A CA 1
ATOM 612 C C . TYR A 1 86 ? -2.340 -3.132 -15.841 1.00 96.44 86 TYR A C 1
ATOM 614 O O . TYR A 1 86 ? -2.959 -3.621 -16.786 1.00 96.44 86 TYR A O 1
ATOM 622 N N . GLU A 1 87 ? -1.811 -1.915 -15.869 1.00 96.75 87 GLU A N 1
ATOM 623 C CA . GLU A 1 87 ? -1.738 -1.057 -17.046 1.00 96.75 87 GLU A CA 1
ATOM 624 C C . GLU A 1 87 ? -0.346 -0.428 -17.134 1.00 96.75 87 GLU A C 1
ATOM 626 O O . GLU A 1 87 ? 0.140 0.161 -16.166 1.00 96.75 87 GLU A O 1
ATOM 631 N N . LEU A 1 88 ? 0.291 -0.566 -18.299 1.00 96.12 88 LEU A N 1
ATOM 632 C CA . LEU A 1 88 ? 1.531 0.136 -18.608 1.00 96.12 88 LEU A CA 1
ATOM 633 C C . LEU A 1 88 ? 1.214 1.564 -19.038 1.00 96.12 88 LEU A C 1
ATOM 635 O O . LEU A 1 88 ? 0.484 1.779 -20.006 1.00 96.12 88 LEU A O 1
ATOM 639 N N . VAL A 1 89 ? 1.806 2.537 -18.356 1.00 94.94 89 VAL A N 1
ATOM 640 C CA . VAL A 1 89 ? 1.583 3.960 -18.618 1.00 94.94 89 VAL A CA 1
ATOM 641 C C . VAL A 1 89 ? 2.884 4.679 -18.954 1.00 94.94 89 VAL A C 1
ATOM 643 O O . VAL A 1 89 ? 3.960 4.320 -18.476 1.00 94.94 89 VAL A O 1
ATOM 646 N N . SER A 1 90 ? 2.790 5.709 -19.796 1.00 92.75 90 SER A N 1
ATOM 647 C CA . SER A 1 90 ? 3.868 6.689 -19.968 1.00 92.75 90 SER A CA 1
ATOM 648 C C . SER A 1 90 ? 4.023 7.545 -18.707 1.00 92.75 90 SER A C 1
ATOM 650 O O . SER A 1 90 ? 3.155 7.515 -17.838 1.00 92.75 90 SER A O 1
ATOM 652 N N . ASP A 1 91 ? 5.068 8.369 -18.625 1.00 84.38 91 ASP A N 1
ATOM 653 C CA . ASP A 1 91 ? 5.251 9.297 -17.496 1.00 84.38 91 ASP A CA 1
ATOM 654 C C . ASP A 1 91 ? 4.051 10.239 -17.315 1.00 84.38 91 ASP A C 1
ATOM 656 O O . ASP A 1 91 ? 3.531 10.394 -16.213 1.00 84.38 91 ASP A O 1
ATOM 660 N N . GLN A 1 92 ? 3.528 10.790 -18.415 1.00 86.06 92 GLN A N 1
ATOM 661 C CA . GLN A 1 92 ? 2.317 11.615 -18.379 1.00 86.06 92 GLN A CA 1
ATOM 662 C C . GLN A 1 92 ? 1.088 10.810 -17.920 1.00 86.06 92 GLN A C 1
ATOM 664 O O . GLN A 1 92 ? 0.232 11.324 -17.199 1.00 86.06 92 GLN A O 1
ATOM 669 N N . GLY A 1 93 ? 0.989 9.542 -18.332 1.00 89.19 93 GLY A N 1
ATOM 670 C CA . GLY A 1 93 ? -0.064 8.641 -17.869 1.00 89.19 93 GLY A CA 1
ATOM 671 C C . GLY A 1 93 ? 0.052 8.328 -16.375 1.00 89.19 93 GLY A C 1
ATOM 672 O O . GLY A 1 93 ? -0.967 8.288 -15.691 1.00 89.19 93 GLY A O 1
ATOM 673 N N . MET A 1 94 ? 1.276 8.175 -15.860 1.00 87.06 94 MET A N 1
ATOM 674 C CA . MET A 1 94 ? 1.561 7.953 -14.440 1.00 87.06 94 MET A CA 1
ATOM 675 C C . MET A 1 94 ? 1.119 9.148 -13.592 1.00 87.06 94 MET A C 1
ATOM 677 O O . MET A 1 94 ? 0.394 8.969 -12.616 1.00 87.06 94 MET A O 1
ATOM 681 N N . GLU A 1 95 ? 1.472 10.370 -13.998 1.00 85.12 95 GLU A N 1
ATOM 682 C CA . GLU A 1 95 ? 1.038 11.593 -13.311 1.00 85.12 95 GLU A CA 1
ATOM 683 C C . GLU A 1 95 ? -0.494 11.706 -13.263 1.00 85.12 95 GLU A C 1
ATOM 685 O O . GLU A 1 95 ? -1.079 11.948 -12.204 1.00 85.12 95 GLU A O 1
ATOM 690 N N . ALA A 1 96 ? -1.166 11.470 -14.394 1.00 86.44 96 ALA A N 1
ATOM 691 C CA . ALA A 1 96 ? -2.624 11.503 -14.460 1.00 86.44 96 ALA A CA 1
ATOM 692 C C . ALA A 1 96 ? -3.273 10.428 -13.569 1.00 86.44 96 ALA A C 1
ATOM 694 O O . ALA A 1 96 ? -4.273 10.698 -12.896 1.00 86.44 96 ALA A O 1
ATOM 695 N N . ALA A 1 97 ? -2.706 9.220 -13.548 1.00 88.00 97 ALA A N 1
ATOM 696 C CA . ALA A 1 97 ? -3.206 8.111 -12.749 1.00 88.00 97 ALA A CA 1
ATOM 697 C C . ALA A 1 97 ? -3.028 8.371 -11.241 1.00 88.00 97 ALA A C 1
ATOM 699 O O . ALA A 1 97 ? -3.979 8.173 -10.483 1.00 88.00 97 ALA A O 1
ATOM 700 N N . LEU A 1 98 ? -1.874 8.896 -10.816 1.00 83.06 98 LEU A N 1
ATOM 701 C CA . LEU A 1 98 ? -1.611 9.284 -9.425 1.00 83.06 98 LEU A CA 1
ATOM 702 C C . LEU A 1 98 ? -2.529 10.406 -8.960 1.00 83.06 98 LEU A C 1
ATOM 704 O O . LEU A 1 98 ? -3.144 10.312 -7.896 1.00 83.06 98 LEU A O 1
ATOM 708 N N . LYS A 1 99 ? -2.698 11.442 -9.790 1.00 81.56 99 LYS A N 1
ATOM 709 C CA . LYS A 1 99 ? -3.630 12.529 -9.491 1.00 81.56 99 LYS A CA 1
ATOM 710 C C . LYS A 1 99 ? -5.038 11.990 -9.259 1.00 81.56 99 LYS A C 1
ATOM 712 O O . LYS A 1 99 ? -5.662 12.315 -8.251 1.00 81.56 99 LYS A O 1
ATOM 717 N N . LYS A 1 100 ? -5.511 11.113 -10.149 1.00 84.12 100 LYS A N 1
ATOM 718 C CA . LYS A 1 100 ? -6.820 10.471 -10.012 1.00 84.12 100 LYS A CA 1
ATOM 719 C C . LYS A 1 100 ? -6.911 9.600 -8.757 1.00 84.12 100 LYS A C 1
ATOM 721 O O . LYS A 1 100 ? -7.914 9.663 -8.051 1.00 84.12 100 LYS A O 1
ATOM 726 N N . GLN A 1 101 ? -5.899 8.784 -8.463 1.00 82.88 101 GLN A N 1
ATOM 727 C CA . GLN A 1 101 ? -5.893 7.948 -7.262 1.00 82.88 101 GLN A CA 1
ATOM 728 C C . GLN A 1 101 ? -6.008 8.802 -6.005 1.00 82.88 101 GLN A C 1
ATOM 730 O O . GLN A 1 101 ? -6.839 8.516 -5.146 1.00 82.88 101 GLN A O 1
ATOM 735 N N . ALA A 1 102 ? -5.211 9.855 -5.898 1.00 77.88 102 ALA A N 1
ATOM 736 C CA . ALA A 1 102 ? -5.259 10.718 -4.739 1.00 77.88 102 ALA A CA 1
ATOM 737 C C . ALA A 1 102 ? -6.581 11.481 -4.631 1.00 77.88 102 ALA A C 1
ATOM 739 O O . ALA A 1 102 ? -7.117 11.596 -3.531 1.00 77.88 102 ALA A O 1
ATOM 740 N N . GLU A 1 103 ? -7.172 11.921 -5.750 1.00 77.69 103 GLU A N 1
ATOM 741 C CA . GLU A 1 103 ? -8.535 12.470 -5.759 1.00 77.69 103 GLU A CA 1
ATOM 742 C C . GLU A 1 103 ? -9.534 11.520 -5.097 1.00 77.69 103 GLU A C 1
ATOM 744 O O . GLU A 1 103 ? -10.309 11.954 -4.241 1.00 77.69 103 GLU A O 1
ATOM 749 N N . LEU A 1 104 ? -9.470 10.234 -5.444 1.00 79.94 104 LEU A N 1
ATOM 750 C CA . LEU A 1 104 ? -10.350 9.192 -4.917 1.00 79.94 104 LEU A CA 1
ATOM 751 C C . LEU A 1 104 ? -10.050 8.852 -3.451 1.00 79.94 104 LEU A C 1
ATOM 753 O O . LEU A 1 104 ? -10.972 8.698 -2.649 1.00 79.94 104 LEU A O 1
ATOM 757 N N . VAL A 1 105 ? -8.770 8.753 -3.078 1.00 78.38 105 VAL A N 1
ATOM 758 C CA . VAL A 1 105 ? -8.342 8.506 -1.693 1.00 78.38 105 VAL A CA 1
ATOM 759 C C . VAL A 1 105 ? -8.816 9.642 -0.794 1.00 78.38 105 VAL A C 1
ATOM 761 O O . VAL A 1 105 ? -9.466 9.382 0.218 1.00 78.38 105 VAL A O 1
ATOM 764 N N . TYR A 1 106 ? -8.560 10.895 -1.172 1.00 76.94 106 TYR A N 1
ATOM 765 C CA . TYR A 1 106 ? -8.970 12.049 -0.377 1.00 76.94 106 TYR A CA 1
ATOM 766 C C . TYR A 1 106 ? -10.478 12.155 -0.251 1.00 76.94 106 TYR A C 1
ATOM 768 O O . TYR A 1 106 ? -10.981 12.384 0.847 1.00 76.94 106 TYR A O 1
ATOM 776 N N . GLU A 1 107 ? -11.201 11.960 -1.349 1.00 78.69 107 GLU A N 1
ATOM 777 C CA . GLU A 1 107 ? -12.656 11.998 -1.340 1.00 78.69 107 GLU A CA 1
ATOM 778 C C . GLU A 1 107 ? -13.246 10.984 -0.366 1.00 78.69 107 GLU A C 1
ATOM 780 O O . GLU A 1 107 ? -14.104 11.317 0.453 1.00 78.69 107 GLU A O 1
ATOM 785 N N . ARG A 1 108 ? -12.712 9.768 -0.388 1.00 81.62 108 ARG A N 1
ATOM 786 C CA . ARG A 1 108 ? -13.122 8.702 0.512 1.00 81.62 108 ARG A CA 1
ATOM 787 C C . ARG A 1 108 ? -12.772 8.980 1.972 1.00 81.62 108 ARG A C 1
ATOM 789 O O . ARG A 1 108 ? -13.624 8.788 2.835 1.00 81.62 108 ARG A O 1
ATOM 796 N N . LEU A 1 109 ? -11.552 9.434 2.257 1.00 79.31 109 LEU A N 1
ATOM 797 C CA . LEU A 1 109 ? -11.119 9.739 3.624 1.00 79.31 109 LEU A CA 1
ATOM 798 C C . LEU A 1 109 ? -11.908 10.910 4.218 1.00 79.31 109 LEU A C 1
ATOM 800 O O . LEU A 1 109 ? -12.323 10.852 5.375 1.00 79.31 109 LEU A O 1
ATO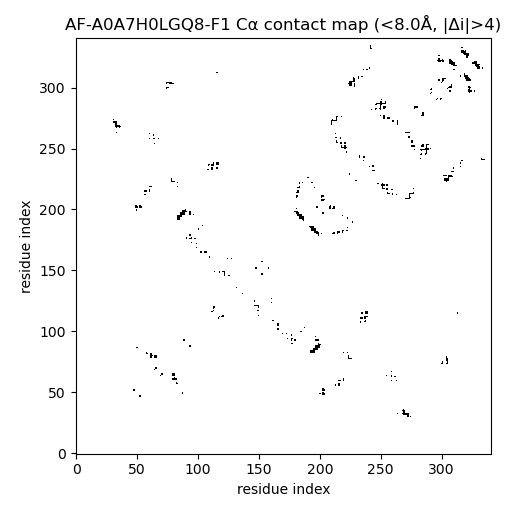M 804 N N . LEU A 1 110 ? -12.152 11.956 3.424 1.00 76.19 110 LEU A N 1
ATOM 805 C CA . LEU A 1 110 ? -12.998 13.073 3.831 1.00 76.19 110 LEU A CA 1
ATOM 806 C C . LEU A 1 110 ? -14.421 12.592 4.084 1.00 76.19 110 LEU A C 1
ATOM 808 O O . LEU A 1 110 ? -14.940 12.846 5.165 1.00 76.19 110 LEU A O 1
ATOM 812 N N . LYS A 1 111 ? -15.022 11.841 3.153 1.00 80.06 111 LYS A N 1
ATOM 813 C CA . LYS A 1 111 ? -16.356 11.266 3.352 1.00 80.06 111 LYS A CA 1
ATOM 814 C C . LYS A 1 111 ? -16.432 10.458 4.651 1.00 80.06 111 LYS A C 1
ATOM 816 O O . LYS A 1 111 ? -17.340 10.683 5.439 1.00 80.06 111 LYS A O 1
ATOM 821 N N . GLY A 1 112 ? -15.439 9.613 4.934 1.00 80.75 112 GLY A N 1
ATOM 822 C CA . GLY A 1 112 ? -15.359 8.876 6.197 1.00 80.75 112 GLY A CA 1
ATOM 823 C C . GLY A 1 112 ? -15.343 9.786 7.432 1.00 80.75 112 GLY A C 1
ATOM 824 O O . GLY A 1 112 ? -16.011 9.487 8.417 1.00 80.75 112 GLY A O 1
ATOM 825 N N . ARG A 1 113 ? -14.645 10.928 7.384 1.00 82.00 113 ARG A N 1
ATOM 826 C CA . ARG A 1 113 ? -14.671 11.930 8.468 1.00 82.00 113 ARG A CA 1
ATOM 827 C C . ARG A 1 113 ? -16.048 12.582 8.618 1.00 82.00 113 ARG A C 1
ATOM 829 O O . ARG A 1 113 ? -16.510 12.706 9.747 1.00 82.00 113 ARG A O 1
ATOM 836 N N . PHE A 1 114 ? -16.707 12.937 7.513 1.00 75.94 114 PHE A N 1
ATOM 837 C CA . PHE A 1 114 ? -18.087 13.443 7.524 1.00 75.94 114 PHE A CA 1
ATOM 838 C C . PHE A 1 114 ? -19.078 12.417 8.096 1.00 75.94 114 PHE A C 1
ATOM 840 O O . PHE A 1 114 ? -19.955 12.792 8.866 1.00 75.94 114 PHE A O 1
ATOM 847 N N . ASP A 1 115 ? -18.914 11.135 7.772 1.00 81.25 115 ASP A N 1
ATOM 848 C CA . ASP A 1 115 ? -19.847 10.084 8.186 1.00 81.25 115 ASP A CA 1
ATOM 849 C C . ASP A 1 115 ? -19.615 9.612 9.636 1.00 81.25 115 ASP A C 1
ATOM 851 O O . ASP A 1 115 ? -20.555 9.173 10.298 1.00 81.25 115 ASP A O 1
ATOM 855 N N . LEU A 1 116 ? -18.373 9.674 10.139 1.00 81.44 116 LEU A N 1
ATOM 856 C CA . LEU A 1 116 ? -17.984 9.009 11.392 1.00 81.44 116 LEU A CA 1
ATOM 857 C C . LEU A 1 116 ? -17.416 9.933 12.479 1.00 81.44 116 LEU A C 1
ATOM 859 O O . LEU A 1 116 ? -17.476 9.569 13.653 1.00 81.44 116 LEU A O 1
ATOM 863 N N . ASN A 1 117 ? -16.857 11.100 12.141 1.00 78.50 117 ASN A N 1
ATOM 864 C CA . ASN A 1 117 ? -16.142 11.960 13.094 1.00 78.50 117 ASN A CA 1
ATOM 865 C C . ASN A 1 117 ? -16.673 13.396 13.097 1.00 78.50 117 ASN A C 1
ATOM 867 O O . ASN A 1 117 ? -15.995 14.356 12.722 1.00 78.50 117 ASN A O 1
ATOM 871 N N . MET A 1 118 ? -17.901 13.520 13.592 1.00 73.31 118 MET A N 1
ATOM 872 C CA . MET A 1 118 ? -18.615 14.784 13.730 1.00 73.31 118 MET A CA 1
ATOM 873 C C . MET A 1 118 ? -17.831 15.915 14.403 1.00 73.31 118 MET A C 1
ATOM 875 O O . MET A 1 118 ? -17.739 16.993 13.810 1.00 73.31 118 MET A O 1
ATOM 879 N N . PRO A 1 119 ? -17.211 15.699 15.579 1.00 74.00 119 PRO A N 1
ATOM 880 C CA . PRO A 1 119 ? -16.516 16.779 16.273 1.00 74.00 119 PRO A CA 1
ATOM 881 C C . PRO A 1 119 ? -15.344 17.349 15.467 1.00 74.00 119 PRO A C 1
ATOM 883 O O . PRO A 1 119 ? -15.090 18.549 15.500 1.00 74.00 119 PRO A O 1
ATOM 886 N N . TRP A 1 120 ? -14.635 16.502 14.710 1.00 77.81 120 TRP A N 1
ATOM 887 C CA . TRP A 1 120 ? -13.549 16.963 13.845 1.00 77.81 120 TRP A CA 1
ATOM 888 C C . TRP A 1 120 ? -14.068 17.840 12.700 1.00 77.81 120 TRP A C 1
ATOM 890 O O . TRP A 1 120 ? -13.439 18.840 12.358 1.00 77.81 120 TRP A O 1
ATOM 900 N N . VAL A 1 121 ? -15.215 17.492 12.109 1.00 71.75 121 VAL A N 1
ATOM 901 C CA . VAL A 1 121 ? -15.819 18.296 11.035 1.00 71.75 121 VAL A CA 1
ATOM 902 C C . VAL A 1 121 ? -16.259 19.654 11.571 1.00 71.75 121 VAL A C 1
ATOM 904 O O . VAL A 1 121 ? -15.947 20.670 10.954 1.00 71.75 121 VAL A O 1
ATOM 907 N N . GLU A 1 122 ? -16.913 19.684 12.734 1.00 69.44 122 GLU A N 1
ATOM 908 C CA . GLU A 1 122 ? -17.303 20.919 13.426 1.00 69.44 122 GLU A CA 1
ATOM 909 C C . GLU A 1 122 ? -16.093 21.819 13.710 1.00 69.44 122 GLU A C 1
ATOM 911 O O . GLU A 1 122 ? -16.133 23.015 13.427 1.00 69.44 122 GLU A O 1
ATOM 916 N N . GLU A 1 123 ? -14.973 21.250 14.168 1.00 71.25 123 GLU A N 1
ATOM 917 C CA . GLU A 1 123 ? -13.715 21.985 14.350 1.00 71.25 123 GLU A CA 1
ATOM 918 C C . GLU A 1 123 ? -13.208 22.599 13.032 1.00 71.25 123 GLU A C 1
ATOM 920 O O . GLU A 1 123 ? -12.800 23.762 13.000 1.00 71.25 123 GLU A O 1
ATOM 925 N N . LYS A 1 124 ? -13.235 21.849 11.919 1.00 71.75 124 LYS A N 1
ATOM 926 C CA . LYS A 1 124 ? -12.783 22.371 10.617 1.00 71.75 124 LYS A CA 1
ATOM 927 C C . LYS A 1 124 ? -13.727 23.415 10.037 1.00 71.75 124 LYS A C 1
ATOM 929 O O . LYS A 1 124 ? -13.241 24.370 9.433 1.00 71.75 124 LYS A O 1
ATOM 934 N N . LEU A 1 125 ? -15.034 23.276 10.255 1.00 64.44 125 LEU A N 1
ATOM 935 C CA . LEU A 1 125 ? -16.017 24.308 9.921 1.00 64.44 125 LEU A CA 1
ATOM 936 C C . LEU A 1 125 ? -15.720 25.582 10.695 1.00 64.44 125 LEU A C 1
ATOM 938 O O . LEU A 1 125 ? -15.583 26.636 10.082 1.00 64.44 125 LEU A O 1
ATOM 942 N N . HIS A 1 126 ? -15.537 25.480 12.012 1.00 62.62 126 HIS A N 1
ATOM 943 C CA . HIS A 1 126 ? -15.160 26.624 12.829 1.00 62.62 126 HIS A CA 1
ATOM 944 C C . HIS A 1 126 ? -13.912 27.312 12.294 1.00 62.62 126 HIS A C 1
ATOM 946 O O . HIS A 1 126 ? -13.971 28.500 12.037 1.00 62.62 126 HIS A O 1
ATOM 952 N N . LEU A 1 127 ? -12.823 26.588 12.027 1.00 63.84 127 LEU A N 1
ATOM 953 C CA . LEU A 1 127 ? -11.597 27.192 11.489 1.00 63.84 127 LEU A CA 1
ATOM 954 C C . LEU A 1 127 ? -11.790 27.842 10.111 1.00 63.84 127 LEU A C 1
ATOM 956 O O . LEU A 1 127 ? -11.181 28.873 9.825 1.00 63.84 127 LEU A O 1
ATOM 960 N N . TYR A 1 128 ? -12.614 27.244 9.249 1.00 60.41 128 TYR A N 1
ATOM 961 C CA . TYR A 1 128 ? -12.923 27.796 7.934 1.00 60.41 128 TYR A CA 1
ATOM 962 C C . TYR A 1 128 ? -13.724 29.099 8.043 1.00 60.41 128 TYR A C 1
ATOM 964 O O . TYR A 1 128 ? -13.393 30.076 7.371 1.00 60.41 128 TYR A O 1
ATOM 972 N N . TYR A 1 129 ? -14.733 29.147 8.915 1.00 56.81 129 TYR A N 1
ATOM 973 C CA . TYR A 1 129 ? -15.601 30.315 9.082 1.00 56.81 129 TYR A CA 1
ATOM 974 C C . TYR A 1 129 ? -15.020 31.391 10.021 1.00 56.81 129 TYR A C 1
ATOM 976 O O . TYR A 1 129 ? -15.184 32.570 9.733 1.00 56.81 129 TYR A O 1
ATOM 984 N N . ASP A 1 130 ? -14.243 31.029 11.050 1.00 55.97 130 ASP A N 1
ATOM 985 C CA . ASP A 1 130 ? -13.457 31.961 11.888 1.00 55.97 130 ASP A CA 1
ATOM 986 C C . ASP A 1 130 ? -12.301 32.613 11.113 1.00 55.97 130 ASP A C 1
ATOM 988 O O . ASP A 1 130 ? -11.658 33.547 11.602 1.00 55.97 130 ASP A O 1
ATOM 992 N N . SER A 1 131 ? -12.042 32.196 9.866 1.00 50.66 131 SER A N 1
ATOM 993 C CA . SER A 1 131 ? -11.137 32.904 8.953 1.00 50.66 131 SER A CA 1
ATOM 994 C C . SER A 1 131 ? -11.687 34.260 8.459 1.00 50.66 131 SER A C 1
ATOM 996 O O . SER A 1 131 ? -11.217 34.801 7.455 1.00 50.66 131 SER A O 1
ATOM 998 N N . ASP A 1 132 ? -12.573 34.887 9.247 1.00 44.03 132 ASP A N 1
ATOM 999 C CA . ASP A 1 132 ? -13.078 36.274 9.237 1.00 44.03 132 ASP A CA 1
ATOM 1000 C C . ASP A 1 132 ? -11.998 37.384 9.114 1.00 44.03 132 ASP A C 1
ATOM 1002 O O . ASP A 1 132 ? -12.281 38.582 9.157 1.00 44.03 132 ASP A O 1
ATOM 1006 N N . LYS A 1 133 ? -10.743 37.022 8.835 1.00 44.34 133 LYS A N 1
ATOM 1007 C CA . LYS A 1 133 ? -9.713 37.889 8.249 1.00 44.34 133 LYS A CA 1
ATOM 1008 C C . LYS A 1 133 ? -9.791 38.040 6.718 1.00 44.34 133 LYS A C 1
ATOM 1010 O O . LYS A 1 133 ? -8.948 38.739 6.163 1.00 44.34 133 LYS A O 1
ATOM 1015 N N . LEU A 1 134 ? -10.792 37.480 6.027 1.00 45.00 134 LEU A N 1
ATOM 1016 C CA . LEU A 1 134 ? -11.063 37.769 4.600 1.00 45.00 134 LEU A CA 1
ATOM 1017 C C . LEU A 1 134 ? -12.034 38.945 4.351 1.00 45.00 134 LEU A C 1
ATOM 1019 O O . LEU A 1 134 ? -12.419 39.218 3.215 1.00 45.00 134 LEU A O 1
ATOM 1023 N N . GLY A 1 135 ? -12.370 39.719 5.387 1.00 39.62 135 GLY A N 1
ATOM 1024 C CA . GLY A 1 135 ? -12.798 41.114 5.225 1.00 39.62 135 GLY A CA 1
ATOM 1025 C C . GLY A 1 135 ? -14.252 41.361 4.819 1.00 39.62 135 GLY A C 1
ATOM 1026 O O . GLY A 1 135 ? -14.609 42.521 4.616 1.00 39.62 135 GLY A O 1
ATOM 1027 N N . LYS A 1 136 ? -15.107 40.334 4.748 1.00 39.97 136 LYS A N 1
ATOM 1028 C CA . LYS A 1 136 ? -16.570 40.485 4.835 1.00 39.97 136 LYS A CA 1
ATOM 1029 C C . LYS A 1 136 ? -17.158 39.244 5.515 1.00 39.97 136 LYS A C 1
ATOM 1031 O O . LYS A 1 136 ? -17.028 38.170 4.926 1.00 39.97 136 LYS A O 1
ATOM 1036 N N . PRO A 1 137 ? -17.828 39.367 6.676 1.00 41.19 137 PRO A N 1
ATOM 1037 C CA . PRO A 1 137 ? -18.600 38.259 7.216 1.00 41.19 137 PRO A CA 1
ATOM 1038 C C . PRO A 1 137 ? -19.670 37.935 6.176 1.00 41.19 137 PRO A C 1
ATOM 1040 O O . PRO A 1 137 ? -20.515 38.780 5.865 1.00 41.19 137 PRO A O 1
ATOM 1043 N N . ARG A 1 138 ? -19.615 36.750 5.563 1.00 40.53 138 ARG A N 1
ATOM 1044 C CA . ARG A 1 138 ? -20.803 36.261 4.866 1.00 40.53 138 ARG A CA 1
ATOM 1045 C C . ARG A 1 138 ? -21.764 35.856 5.974 1.00 40.53 138 ARG A C 1
ATOM 1047 O O . ARG A 1 138 ? -21.406 34.982 6.761 1.00 40.53 138 ARG A O 1
ATOM 1054 N N . PRO A 1 139 ? -22.928 36.510 6.098 1.00 42.03 139 PRO A N 1
ATOM 1055 C CA . PRO A 1 139 ? -23.877 36.130 7.117 1.00 42.03 139 PRO A CA 1
ATOM 1056 C C . PRO A 1 139 ? -24.298 34.692 6.827 1.00 42.03 139 PRO A C 1
ATOM 1058 O O . PRO A 1 139 ? -24.908 34.405 5.799 1.00 42.03 139 PRO A O 1
ATOM 1061 N N . TYR A 1 140 ? -23.951 33.807 7.754 1.00 36.62 140 TYR A N 1
ATOM 1062 C CA . TYR A 1 140 ? -24.751 32.644 8.115 1.00 36.62 140 TYR A CA 1
ATOM 1063 C C . TYR A 1 140 ? -26.236 32.995 7.903 1.00 36.62 140 TYR A C 1
ATOM 1065 O O . TYR A 1 140 ? -26.649 34.074 8.361 1.00 36.62 140 TYR A O 1
ATOM 1073 N N . PRO A 1 141 ? -27.092 32.167 7.280 1.00 41.06 141 PRO A N 1
ATOM 1074 C CA . PRO A 1 141 ? -28.502 32.346 7.537 1.00 41.06 141 PRO A CA 1
ATOM 1075 C C . PRO A 1 141 ? -28.709 31.890 8.987 1.00 41.06 141 PRO A C 1
ATOM 1077 O O . PRO A 1 141 ? -28.860 30.709 9.269 1.00 41.06 141 PRO A O 1
ATOM 1080 N N . TYR A 1 142 ? -28.689 32.859 9.911 1.00 37.78 142 TYR A N 1
ATOM 1081 C CA . TYR A 1 142 ? -29.131 32.767 11.311 1.00 37.78 142 TYR A CA 1
ATOM 1082 C C . TYR A 1 142 ? -28.151 32.253 12.376 1.00 37.78 142 TYR A C 1
ATOM 1084 O O . TYR A 1 142 ? -28.142 31.088 12.752 1.00 37.78 142 TYR A O 1
ATOM 1092 N N . SER A 1 143 ? -27.446 33.212 12.986 1.00 40.72 143 SER A N 1
ATOM 1093 C CA . SER A 1 143 ? -27.364 33.355 14.448 1.00 40.72 143 SER A CA 1
ATOM 1094 C C . SER A 1 143 ? -28.279 32.389 15.217 1.00 40.72 143 SER A C 1
ATOM 1096 O O . SER A 1 143 ? -29.474 32.649 15.377 1.00 40.72 143 SER A O 1
ATOM 1098 N N . LYS A 1 144 ? -27.696 31.303 15.725 1.00 35.78 144 LYS A N 1
ATOM 1099 C CA . LYS A 1 144 ? -28.002 30.743 17.043 1.00 35.78 144 LYS A CA 1
ATOM 1100 C C . LYS A 1 144 ? -26.686 30.245 17.624 1.00 35.78 144 LYS A C 1
ATOM 1102 O O . LYS A 1 144 ? -25.899 29.622 16.927 1.00 35.78 144 LYS A O 1
ATOM 1107 N N . ALA A 1 145 ? -26.430 30.587 18.880 1.00 38.41 145 ALA A N 1
ATOM 1108 C CA . ALA A 1 145 ? -25.278 30.120 19.633 1.00 38.41 145 ALA A CA 1
ATOM 1109 C C . ALA A 1 145 ? -25.187 28.587 19.549 1.00 38.41 145 ALA A C 1
ATOM 1111 O O . ALA A 1 145 ? -26.061 27.924 20.101 1.00 38.41 145 ALA A O 1
ATOM 1112 N N . ASN A 1 146 ? -24.209 28.081 18.787 1.00 42.44 146 ASN A N 1
ATOM 1113 C CA . ASN A 1 146 ? -23.604 26.737 18.762 1.00 42.44 146 ASN A CA 1
ATOM 1114 C C . ASN A 1 146 ? -23.176 26.389 17.318 1.00 42.44 146 ASN A C 1
ATOM 1116 O O . ASN A 1 146 ? -23.900 26.749 16.389 1.00 42.44 146 ASN A O 1
ATOM 1120 N N . PRO A 1 147 ? -22.041 25.694 17.100 1.00 43.31 147 PRO A N 1
ATOM 1121 C CA . PRO A 1 147 ? -21.728 25.118 15.791 1.00 43.31 147 PRO A CA 1
ATOM 1122 C C . PRO A 1 147 ? -22.879 24.267 15.249 1.00 43.31 147 PRO A C 1
ATOM 1124 O O . PRO A 1 147 ? -23.496 23.529 16.025 1.00 43.31 147 PRO A O 1
ATOM 1127 N N . PRO A 1 148 ? -23.150 24.307 13.934 1.00 42.59 148 PRO A N 1
ATOM 1128 C CA . PRO A 1 148 ? -24.044 23.345 13.316 1.00 42.59 148 PRO A CA 1
ATOM 1129 C C . PRO A 1 148 ? -23.429 21.942 13.396 1.00 42.59 148 PRO A C 1
ATOM 1131 O O . PRO A 1 148 ? -22.300 21.717 12.963 1.00 42.59 148 PRO A O 1
ATOM 1134 N N . THR A 1 149 ? -24.201 20.985 13.909 1.00 46.50 149 THR A N 1
ATOM 1135 C CA . THR A 1 149 ? -23.960 19.554 13.685 1.00 46.50 149 THR A CA 1
ATOM 1136 C C . THR A 1 149 ? -24.115 19.242 12.183 1.00 46.50 149 THR A C 1
ATOM 1138 O O . THR A 1 149 ? -24.711 20.031 11.448 1.00 46.50 149 THR A O 1
ATOM 1141 N N . LEU A 1 150 ? -23.636 18.097 11.666 1.00 43.09 150 LEU A N 1
ATOM 1142 C CA . LEU A 1 150 ? -23.746 17.755 10.222 1.00 43.09 150 LEU A CA 1
ATOM 1143 C C . LEU A 1 150 ? -25.200 17.730 9.734 1.00 43.09 150 LEU A C 1
ATOM 1145 O O . LEU A 1 150 ? -25.437 17.818 8.529 1.00 43.09 150 LEU A O 1
ATOM 1149 N N . GLU A 1 151 ? -26.152 17.534 10.645 1.00 45.91 151 GLU A N 1
ATOM 1150 C CA . GLU A 1 151 ? -27.590 17.574 10.373 1.00 45.91 151 GLU A CA 1
ATOM 1151 C C . GLU A 1 151 ? -28.076 18.997 10.055 1.00 45.91 151 GLU A C 1
ATOM 1153 O O . GLU A 1 151 ? -29.061 19.153 9.340 1.00 45.91 151 GLU A O 1
ATOM 1158 N N . GLY A 1 152 ? -27.373 20.023 10.545 1.00 51.88 152 GLY A N 1
ATOM 1159 C CA . GLY A 1 152 ? -27.646 21.436 10.285 1.00 51.88 152 GLY A CA 1
ATOM 1160 C C . GLY A 1 152 ? -26.925 22.018 9.068 1.00 51.88 152 GLY A C 1
ATOM 1161 O O . GLY A 1 152 ? -27.280 23.116 8.656 1.00 51.88 152 GLY A O 1
ATOM 1162 N N . LEU A 1 153 ? -25.950 21.301 8.496 1.00 53.41 153 LEU A N 1
ATOM 1163 C CA . LEU A 1 153 ? -25.262 21.719 7.273 1.00 53.41 153 LEU A CA 1
ATOM 1164 C C . LEU A 1 153 ? -26.050 21.296 6.041 1.00 53.41 153 LEU A C 1
ATOM 1166 O O . LEU A 1 153 ? -26.339 20.102 5.851 1.00 53.41 153 LEU A O 1
ATOM 1170 N N . ASP A 1 154 ? -26.321 22.252 5.165 1.00 57.69 154 ASP A N 1
ATOM 1171 C CA . ASP A 1 154 ? -26.931 21.950 3.885 1.00 57.69 154 ASP A CA 1
ATOM 1172 C C . ASP A 1 154 ? -25.941 21.249 2.928 1.00 57.69 154 ASP A C 1
ATOM 1174 O O . ASP A 1 154 ? -24.753 21.025 3.201 1.00 57.69 154 ASP A O 1
ATOM 1178 N N . ARG A 1 155 ? -26.465 20.804 1.785 1.00 58.12 155 ARG A N 1
ATOM 1179 C CA . ARG A 1 155 ? -25.681 20.088 0.772 1.00 58.12 155 ARG A CA 1
ATOM 1180 C C . ARG A 1 155 ? -24.574 20.962 0.168 1.00 58.12 155 ARG A C 1
ATOM 1182 O O . ARG A 1 155 ? -23.539 20.423 -0.225 1.00 58.12 155 ARG A O 1
ATOM 1189 N N . GLU A 1 156 ? -24.797 22.265 0.055 1.00 51.91 156 GLU A N 1
ATOM 1190 C CA . GLU A 1 156 ? -23.882 23.219 -0.574 1.00 51.91 156 GLU A CA 1
ATOM 1191 C C . GLU A 1 156 ? -22.718 23.555 0.365 1.00 51.91 156 GLU A C 1
ATOM 1193 O O . GLU A 1 156 ? -21.569 23.586 -0.073 1.00 51.91 156 GLU A O 1
ATOM 1198 N N . GLU A 1 157 ? -22.980 23.678 1.666 1.00 54.38 157 GLU A N 1
ATOM 1199 C CA . GLU A 1 157 ? -21.976 23.868 2.717 1.00 54.38 157 GLU A CA 1
ATOM 1200 C C . GLU A 1 157 ? -21.053 22.655 2.841 1.00 54.38 157 GLU A C 1
ATOM 1202 O O . GLU A 1 157 ? -19.825 22.794 2.869 1.00 54.38 157 GLU A O 1
ATOM 1207 N N . LYS A 1 158 ? -21.627 21.444 2.816 1.00 58.50 158 LYS A N 1
ATOM 1208 C CA . LYS A 1 158 ? -20.842 20.201 2.758 1.00 58.50 158 LYS A CA 1
ATOM 1209 C C . LYS A 1 158 ? -19.962 20.167 1.512 1.00 58.50 158 LYS A C 1
ATOM 1211 O O . LYS A 1 158 ? -18.785 19.832 1.614 1.00 58.50 158 LYS A O 1
ATOM 1216 N N . ALA A 1 159 ? -20.499 20.549 0.352 1.00 56.66 159 ALA A N 1
ATOM 1217 C CA . ALA A 1 159 ? -19.744 20.579 -0.899 1.00 56.66 159 ALA A CA 1
ATOM 1218 C C . ALA A 1 159 ? -18.622 21.634 -0.894 1.00 56.66 159 ALA A C 1
ATOM 1220 O O . ALA A 1 159 ? -17.526 21.354 -1.381 1.00 56.66 159 ALA A O 1
ATOM 1221 N N . ALA A 1 160 ? -18.858 22.814 -0.316 1.00 57.16 160 ALA A N 1
ATOM 1222 C CA . ALA A 1 160 ? -17.872 23.888 -0.218 1.00 57.16 160 ALA A CA 1
ATOM 1223 C C . ALA A 1 160 ? -16.721 23.527 0.731 1.00 57.16 160 ALA A C 1
ATOM 1225 O O . ALA A 1 160 ? -15.555 23.666 0.355 1.00 57.16 160 ALA A O 1
ATOM 1226 N N . LEU A 1 161 ? -17.028 23.001 1.923 1.00 61.44 161 LEU A N 1
ATOM 1227 C CA . LEU A 1 161 ? -16.010 22.537 2.867 1.00 61.44 161 LEU A CA 1
ATOM 1228 C C . LEU A 1 161 ? -15.209 21.370 2.281 1.00 61.44 161 LEU A C 1
ATOM 1230 O O . LEU A 1 161 ? -13.978 21.370 2.329 1.00 61.44 161 LEU A O 1
ATOM 1234 N N . PHE A 1 162 ? -15.901 20.387 1.704 1.00 61.88 162 PHE A N 1
ATOM 1235 C CA . PHE A 1 162 ? -15.263 19.252 1.052 1.00 61.88 162 PHE A CA 1
ATOM 1236 C C . PHE A 1 162 ? -14.348 19.713 -0.088 1.00 61.88 162 PHE A C 1
ATOM 1238 O O . PHE A 1 162 ? -13.204 19.275 -0.165 1.00 61.88 162 PHE A O 1
ATOM 1245 N N . GLY A 1 163 ? -14.805 20.653 -0.920 1.00 55.09 163 GLY A N 1
ATOM 1246 C CA . GLY A 1 163 ? -14.017 21.255 -1.995 1.00 55.09 163 GLY A CA 1
ATOM 1247 C C . GLY A 1 163 ? -12.779 22.004 -1.493 1.00 55.09 163 GLY A C 1
ATOM 1248 O O . GLY A 1 163 ? -11.691 21.809 -2.034 1.00 55.09 163 GLY A O 1
ATOM 1249 N N . ALA A 1 164 ? -12.911 22.802 -0.429 1.00 58.91 164 ALA A N 1
ATOM 1250 C CA . ALA A 1 164 ? -11.800 23.540 0.172 1.00 58.91 164 ALA A CA 1
ATOM 1251 C C . ALA A 1 164 ? -10.735 22.597 0.762 1.00 58.91 164 ALA A C 1
ATOM 1253 O O . ALA A 1 164 ? -9.553 22.727 0.436 1.00 58.91 164 ALA A O 1
ATOM 1254 N N . LEU A 1 165 ? -11.150 21.601 1.554 1.00 62.69 165 LEU A N 1
ATOM 1255 C CA . LEU A 1 165 ? -10.250 20.599 2.140 1.00 62.69 165 LEU A CA 1
ATOM 1256 C C . LEU A 1 165 ? -9.579 19.727 1.074 1.00 62.69 165 LEU A C 1
ATOM 1258 O O . LEU A 1 165 ? -8.391 19.429 1.188 1.00 62.69 165 LEU A O 1
ATOM 1262 N N . LYS A 1 166 ? -10.328 19.355 0.027 1.00 61.53 166 LYS A N 1
ATOM 1263 C CA . LYS A 1 166 ? -9.813 18.633 -1.139 1.00 61.53 166 LYS A CA 1
ATOM 1264 C C . LYS A 1 166 ? -8.722 19.484 -1.811 1.00 61.53 166 LYS A C 1
ATOM 1266 O O . LYS A 1 166 ? -7.591 19.029 -1.927 1.00 61.53 166 LYS A O 1
ATOM 1271 N N . SER A 1 167 ? -9.006 20.746 -2.148 1.00 52.62 167 SER A N 1
ATOM 1272 C CA . SER A 1 167 ? -8.090 21.623 -2.901 1.00 52.62 167 SER A CA 1
ATOM 1273 C C . SER A 1 167 ? -6.708 21.831 -2.265 1.00 52.62 167 SER A C 1
ATOM 1275 O O . SER A 1 167 ? -5.714 21.810 -2.986 1.00 52.62 167 SER A O 1
ATOM 1277 N N . GLY A 1 168 ? -6.619 21.961 -0.936 1.00 54.62 168 GLY A N 1
ATOM 1278 C CA . GLY A 1 168 ? -5.355 22.248 -0.248 1.00 54.62 168 GLY A CA 1
ATOM 1279 C C . GLY A 1 168 ? -4.291 21.153 -0.385 1.00 54.62 168 GLY A C 1
ATOM 1280 O O . GLY A 1 168 ? -3.107 21.463 -0.324 1.00 54.62 168 GLY A O 1
ATOM 1281 N N . ARG A 1 169 ? -4.691 19.893 -0.615 1.00 56.06 169 ARG A N 1
ATOM 1282 C CA . ARG A 1 169 ? -3.762 18.752 -0.704 1.00 56.06 169 ARG A CA 1
ATOM 1283 C C . ARG A 1 169 ? -3.277 18.412 -2.117 1.00 56.06 169 ARG A C 1
ATOM 1285 O O . ARG A 1 169 ? -2.258 17.746 -2.247 1.00 56.06 169 ARG A O 1
ATOM 1292 N N . PHE A 1 170 ? -3.937 18.880 -3.181 1.00 55.56 170 PHE A N 1
ATOM 1293 C CA . PHE A 1 170 ? -3.488 18.583 -4.559 1.00 55.56 170 PHE A CA 1
ATOM 1294 C C . PHE A 1 170 ? -2.211 19.313 -4.959 1.00 55.56 170 PHE A C 1
ATOM 1296 O O . PHE A 1 170 ? -1.523 18.869 -5.876 1.00 55.56 170 PHE A O 1
ATOM 1303 N N . THR A 1 171 ? -1.896 20.420 -4.292 1.00 51.53 171 THR A N 1
ATOM 1304 C CA . THR A 1 171 ? -0.733 21.258 -4.603 1.00 51.53 171 THR A CA 1
ATOM 1305 C C . THR A 1 171 ? 0.609 20.546 -4.382 1.00 51.53 171 THR A C 1
ATOM 1307 O O . THR A 1 171 ? 1.597 20.961 -4.979 1.00 51.53 171 THR A O 1
ATOM 1310 N N . ASP A 1 172 ? 0.637 19.452 -3.608 1.00 54.53 172 ASP A N 1
ATOM 1311 C CA . ASP A 1 172 ? 1.869 18.762 -3.191 1.00 54.53 172 ASP A CA 1
ATOM 1312 C C . ASP A 1 172 ? 2.223 17.517 -4.036 1.00 54.53 172 ASP A C 1
ATOM 1314 O O . ASP A 1 172 ? 3.324 16.984 -3.922 1.00 54.53 172 ASP A O 1
ATOM 1318 N N . MET A 1 173 ? 1.333 17.050 -4.921 1.00 54.94 173 MET A N 1
ATOM 1319 C CA . MET A 1 173 ? 1.482 15.727 -5.561 1.00 54.94 173 MET A CA 1
ATOM 1320 C C . MET A 1 173 ? 2.244 15.710 -6.887 1.00 54.94 173 MET A C 1
ATOM 1322 O O . MET A 1 173 ? 2.676 14.649 -7.336 1.00 54.94 173 MET A O 1
ATOM 1326 N N . SER A 1 174 ? 2.424 16.858 -7.541 1.00 54.47 174 SER A N 1
ATOM 1327 C CA . SER A 1 174 ? 3.149 16.922 -8.820 1.00 54.47 174 SER A CA 1
ATOM 1328 C C . SER A 1 174 ? 4.630 16.537 -8.683 1.00 54.47 174 SER A C 1
ATOM 1330 O O . SER A 1 174 ? 5.237 16.099 -9.656 1.00 54.47 174 SER A O 1
ATOM 1332 N N . GLY A 1 175 ? 5.205 16.642 -7.477 1.00 56.56 175 GLY A N 1
ATOM 1333 C CA . GLY A 1 175 ? 6.571 16.198 -7.185 1.00 56.56 175 GLY A CA 1
ATOM 1334 C C . GLY A 1 175 ? 6.725 14.682 -7.018 1.00 56.56 175 GLY A C 1
ATOM 1335 O O . GLY A 1 175 ? 7.798 14.151 -7.290 1.00 56.56 175 GLY A O 1
ATOM 1336 N N . GLU A 1 176 ? 5.672 13.967 -6.613 1.00 62.53 176 GLU A N 1
ATOM 1337 C CA . GLU A 1 176 ? 5.748 12.524 -6.335 1.00 62.53 176 GLU A CA 1
ATOM 1338 C C . GLU A 1 176 ? 5.713 11.686 -7.619 1.00 62.53 176 GLU A C 1
ATOM 1340 O O . GLU A 1 176 ? 6.427 10.689 -7.737 1.00 62.53 176 GLU A O 1
ATOM 1345 N N . ALA A 1 177 ? 4.975 12.148 -8.635 1.00 63.34 177 ALA A N 1
ATOM 1346 C CA . ALA A 1 177 ? 4.806 11.422 -9.890 1.00 63.34 177 ALA A CA 1
ATOM 1347 C C . ALA A 1 177 ? 6.117 11.148 -10.632 1.00 63.34 177 ALA A C 1
ATOM 1349 O O . ALA A 1 177 ? 6.235 10.115 -11.282 1.00 63.34 177 ALA A O 1
ATOM 1350 N N . ALA A 1 178 ? 7.125 12.016 -10.519 1.00 64.31 178 ALA A N 1
ATOM 1351 C CA . ALA A 1 178 ? 8.416 11.810 -11.175 1.00 64.31 178 ALA A CA 1
ATOM 1352 C C . ALA A 1 178 ? 9.152 10.556 -10.665 1.00 64.31 178 ALA A C 1
ATOM 1354 O O . ALA A 1 178 ? 9.889 9.935 -11.432 1.00 64.31 178 ALA A O 1
ATOM 1355 N N . HIS A 1 179 ? 8.895 10.151 -9.419 1.00 70.62 179 HIS A N 1
ATOM 1356 C CA . HIS A 1 179 ? 9.620 9.092 -8.714 1.00 70.62 179 HIS A CA 1
ATOM 1357 C C . HIS A 1 179 ? 8.829 7.784 -8.571 1.00 70.62 179 HIS A C 1
ATOM 1359 O O . HIS A 1 179 ? 9.390 6.773 -8.165 1.00 70.62 179 HIS A O 1
ATOM 1365 N N . THR A 1 180 ? 7.541 7.766 -8.919 1.00 81.12 180 THR A N 1
ATOM 1366 C CA . THR A 1 180 ? 6.720 6.552 -8.819 1.00 81.12 180 THR A CA 1
ATOM 1367 C C . THR A 1 180 ? 6.929 5.616 -10.008 1.00 81.12 180 THR A C 1
ATOM 1369 O O . THR A 1 180 ? 6.530 5.919 -11.138 1.00 81.12 180 THR A O 1
ATOM 1372 N N . VAL A 1 181 ? 7.502 4.441 -9.751 1.00 87.88 181 VAL A N 1
ATOM 1373 C CA . VAL A 1 181 ? 7.688 3.389 -10.763 1.00 87.88 181 VAL A CA 1
ATOM 1374 C C . VAL A 1 181 ? 6.414 2.578 -10.993 1.00 87.88 181 VAL A C 1
ATOM 1376 O O . VAL A 1 181 ? 6.056 2.299 -12.137 1.00 87.88 181 VAL A O 1
ATOM 1379 N N . ALA A 1 182 ? 5.697 2.237 -9.929 1.00 91.12 182 ALA A N 1
ATOM 1380 C CA . ALA A 1 182 ? 4.393 1.599 -9.990 1.00 91.12 182 ALA A CA 1
ATOM 1381 C C . ALA A 1 182 ? 3.572 1.942 -8.741 1.00 91.12 182 ALA A C 1
ATOM 1383 O O . ALA A 1 182 ? 4.137 2.345 -7.729 1.00 91.12 182 ALA A O 1
ATOM 1384 N N . PHE A 1 183 ? 2.252 1.795 -8.818 1.00 91.12 183 PHE A N 1
ATOM 1385 C CA . PHE A 1 183 ? 1.370 1.906 -7.656 1.00 91.12 183 PHE A CA 1
ATOM 1386 C C . PHE A 1 183 ? 0.103 1.067 -7.839 1.00 91.12 183 PHE A C 1
ATOM 1388 O O . PHE A 1 183 ? -0.398 0.898 -8.958 1.00 91.12 183 PHE A O 1
ATOM 1395 N N . PHE A 1 184 ? -0.467 0.579 -6.740 1.00 92.38 184 PHE A N 1
ATOM 1396 C CA . PHE A 1 184 ? -1.761 -0.085 -6.744 1.00 92.38 184 PHE A CA 1
ATOM 1397 C C . PHE A 1 184 ? -2.903 0.907 -6.496 1.00 92.38 184 PHE A C 1
ATOM 1399 O O . PHE A 1 184 ? -3.059 1.487 -5.420 1.00 92.38 184 PHE A O 1
ATOM 1406 N N . GLN A 1 185 ? -3.790 1.044 -7.481 1.00 90.75 185 GLN A N 1
ATOM 1407 C CA . GLN A 1 185 ? -5.057 1.738 -7.311 1.00 90.75 185 GLN A CA 1
ATOM 1408 C C . GLN A 1 185 ? -6.109 0.787 -6.732 1.00 90.75 185 GLN A C 1
ATOM 1410 O O . GLN A 1 185 ? -6.619 -0.114 -7.410 1.00 90.75 185 GLN A O 1
ATOM 1415 N N . ARG A 1 186 ? -6.501 1.047 -5.484 1.00 86.38 186 ARG A N 1
ATOM 1416 C CA . ARG A 1 186 ? -7.658 0.405 -4.851 1.00 86.38 186 ARG A CA 1
ATOM 1417 C C . ARG A 1 186 ? -8.941 0.688 -5.652 1.00 86.38 186 ARG A C 1
ATOM 1419 O O . ARG A 1 186 ? -9.114 1.818 -6.104 1.00 86.38 186 ARG A O 1
ATOM 1426 N N . PRO A 1 187 ? -9.858 -0.284 -5.805 1.00 83.75 187 PRO A N 1
ATOM 1427 C CA . PRO A 1 187 ? -11.116 -0.031 -6.492 1.00 83.75 187 PRO A CA 1
ATOM 1428 C C . PRO A 1 187 ? -12.022 0.894 -5.670 1.00 83.75 187 PRO A C 1
ATOM 1430 O O . PRO A 1 187 ? -12.015 0.861 -4.437 1.00 83.75 187 PRO A O 1
ATOM 1433 N N . ASP A 1 188 ? -12.855 1.665 -6.367 1.00 74.88 188 ASP A N 1
ATOM 1434 C CA . ASP A 1 188 ? -13.785 2.618 -5.745 1.00 74.88 188 ASP A CA 1
ATOM 1435 C C . ASP A 1 188 ? -15.027 1.941 -5.154 1.00 74.88 188 ASP A C 1
ATOM 1437 O O . ASP A 1 188 ? -15.724 2.512 -4.319 1.00 74.88 188 ASP A O 1
ATOM 1441 N N . THR A 1 189 ? -15.319 0.711 -5.587 1.00 73.44 189 THR A N 1
ATOM 1442 C CA . THR A 1 189 ? -16.496 -0.054 -5.163 1.00 73.44 189 THR A CA 1
ATOM 1443 C C . THR A 1 189 ? -16.080 -1.307 -4.386 1.00 73.44 189 THR A C 1
ATOM 1445 O O . THR A 1 189 ? -15.207 -2.046 -4.857 1.00 73.44 189 THR A O 1
ATOM 1448 N N . PRO A 1 190 ? -16.709 -1.599 -3.229 1.00 69.25 190 PRO A N 1
ATOM 1449 C CA . PRO A 1 190 ? -16.494 -2.851 -2.510 1.00 69.25 190 PRO A CA 1
ATOM 1450 C C . PRO A 1 190 ? -16.731 -4.073 -3.410 1.00 69.25 190 PRO A C 1
ATOM 1452 O O . PRO A 1 190 ? -17.707 -4.129 -4.153 1.00 69.25 190 PRO A O 1
ATOM 1455 N N . GLY A 1 191 ? -15.828 -5.054 -3.356 1.00 68.06 191 GLY A N 1
ATOM 1456 C CA . GLY A 1 191 ? -15.917 -6.290 -4.145 1.00 68.06 191 GLY A CA 1
ATOM 1457 C C . GLY A 1 191 ? -15.367 -6.211 -5.576 1.00 68.06 191 GLY A C 1
ATOM 1458 O O . GLY A 1 191 ? -15.180 -7.255 -6.201 1.00 68.06 191 GLY A O 1
ATOM 1459 N N . ALA A 1 192 ? -15.042 -5.021 -6.091 1.00 80.81 192 ALA A N 1
ATOM 1460 C CA . ALA A 1 192 ? -14.302 -4.897 -7.346 1.00 80.81 192 ALA A CA 1
ATOM 1461 C C . ALA A 1 192 ? -12.808 -5.238 -7.156 1.00 80.81 192 ALA A C 1
ATOM 1463 O O . ALA A 1 192 ? -12.294 -5.338 -6.038 1.00 80.81 192 ALA A O 1
ATOM 1464 N N . THR A 1 193 ? -12.096 -5.445 -8.266 1.00 82.56 193 THR A N 1
ATOM 1465 C CA . THR A 1 193 ? -10.638 -5.642 -8.258 1.00 82.56 193 THR A CA 1
ATOM 1466 C C . THR A 1 193 ? -9.963 -4.330 -8.635 1.00 82.56 193 THR A C 1
ATOM 1468 O O . THR A 1 193 ? -10.389 -3.673 -9.582 1.00 82.56 193 THR A O 1
ATOM 1471 N N . GLY A 1 194 ? -8.949 -3.935 -7.864 1.00 89.31 194 GLY A N 1
ATOM 1472 C CA . GLY A 1 194 ? -8.131 -2.767 -8.183 1.00 89.31 194 GLY A CA 1
ATOM 1473 C C . GLY A 1 194 ? -7.218 -3.017 -9.377 1.00 89.31 194 GLY A C 1
ATOM 1474 O O . GLY A 1 194 ? -7.294 -4.062 -10.027 1.00 89.31 194 GLY A O 1
ATOM 1475 N N . LYS A 1 195 ? -6.334 -2.064 -9.654 1.00 93.88 195 LYS A N 1
ATOM 1476 C CA . LYS A 1 195 ? -5.402 -2.152 -10.778 1.00 93.88 195 LYS A CA 1
ATOM 1477 C C . LYS A 1 195 ? -4.033 -1.614 -10.386 1.00 93.88 195 LYS A C 1
ATOM 1479 O O . LYS A 1 195 ? -3.952 -0.589 -9.723 1.00 93.88 195 LYS A O 1
ATOM 1484 N N . MET A 1 196 ? -2.977 -2.286 -10.824 1.00 95.31 196 MET A N 1
ATOM 1485 C CA . MET A 1 196 ? -1.614 -1.766 -10.784 1.00 95.31 196 MET A CA 1
ATOM 1486 C C . MET A 1 196 ? -1.376 -0.816 -11.963 1.00 95.31 196 MET A C 1
ATOM 1488 O O . MET A 1 196 ? -1.700 -1.152 -13.100 1.00 95.31 196 MET A O 1
ATOM 1492 N N . PHE A 1 197 ? -0.768 0.335 -11.727 1.00 95.75 197 PHE A N 1
ATOM 1493 C CA . PHE A 1 197 ? -0.214 1.173 -12.787 1.00 95.75 197 PHE A CA 1
ATOM 1494 C C . PHE A 1 197 ? 1.295 1.029 -12.755 1.00 95.75 197 PHE A C 1
ATOM 1496 O O . PHE A 1 197 ? 1.893 1.158 -11.694 1.00 95.75 197 PHE A O 1
ATOM 1503 N N . VAL A 1 198 ? 1.902 0.740 -13.901 1.00 95.31 198 VAL A N 1
ATOM 1504 C CA . VAL A 1 198 ? 3.344 0.506 -14.020 1.00 95.31 198 VAL A CA 1
ATOM 1505 C C . VAL A 1 198 ? 3.911 1.455 -15.063 1.00 95.31 198 VAL A C 1
ATOM 1507 O O . VAL A 1 198 ? 3.400 1.543 -16.181 1.00 95.31 198 VAL A O 1
ATOM 1510 N N . ARG A 1 199 ? 4.982 2.169 -14.718 1.00 93.12 199 ARG A N 1
ATOM 1511 C CA . ARG A 1 199 ? 5.696 3.034 -15.655 1.00 93.12 199 ARG A CA 1
ATOM 1512 C C . ARG A 1 199 ? 6.350 2.169 -16.721 1.00 93.12 199 ARG A C 1
ATOM 1514 O O . ARG A 1 199 ? 7.269 1.406 -16.440 1.00 93.12 199 ARG A O 1
ATOM 1521 N N . LYS A 1 200 ? 5.906 2.331 -17.965 1.00 93.81 200 LYS A N 1
ATOM 1522 C CA . LYS A 1 200 ? 6.361 1.535 -19.107 1.00 93.81 200 LYS A CA 1
ATOM 1523 C C . LYS A 1 200 ? 7.886 1.554 -19.262 1.00 93.81 200 LYS A C 1
ATOM 1525 O O . LYS A 1 200 ? 8.483 0.498 -19.436 1.00 93.81 200 LYS A O 1
ATOM 1530 N N . LEU A 1 201 ? 8.506 2.727 -19.112 1.00 90.25 201 LEU A N 1
ATOM 1531 C CA . LEU A 1 201 ? 9.962 2.891 -19.198 1.00 90.25 201 LEU A CA 1
ATOM 1532 C C . LEU A 1 201 ? 10.722 2.013 -18.194 1.00 90.25 201 LEU A C 1
ATOM 1534 O O . LEU A 1 201 ? 11.758 1.462 -18.546 1.00 90.25 201 LEU A O 1
ATOM 1538 N N . ALA A 1 202 ? 10.195 1.817 -16.981 1.00 89.06 202 ALA A N 1
ATOM 1539 C CA . ALA A 1 202 ? 10.850 0.989 -15.967 1.00 89.06 202 ALA A CA 1
ATOM 1540 C C . ALA A 1 202 ? 10.836 -0.511 -16.316 1.00 89.06 202 ALA A C 1
ATOM 1542 O O . ALA A 1 202 ? 11.700 -1.259 -15.867 1.00 89.06 202 ALA A O 1
ATOM 1543 N N . ALA A 1 203 ? 9.870 -0.953 -17.129 1.00 90.31 203 ALA A N 1
ATOM 1544 C CA . ALA A 1 203 ? 9.825 -2.316 -17.655 1.00 90.31 203 ALA A CA 1
ATOM 1545 C C . ALA A 1 203 ? 10.704 -2.487 -18.909 1.00 90.31 203 ALA A C 1
ATOM 1547 O O . ALA A 1 203 ? 11.230 -3.574 -19.147 1.00 90.31 203 ALA A O 1
ATOM 1548 N N . GLU A 1 204 ? 10.874 -1.425 -19.703 1.00 90.31 204 GLU A N 1
ATOM 1549 C CA . GLU A 1 204 ? 11.700 -1.425 -20.920 1.00 90.31 204 GLU A CA 1
ATOM 1550 C C . GLU A 1 204 ? 13.198 -1.310 -20.628 1.00 90.31 204 GLU A C 1
ATOM 1552 O O . GLU A 1 204 ? 13.997 -1.914 -21.341 1.00 90.31 204 GLU A O 1
ATOM 1557 N N . ASP A 1 205 ? 13.580 -0.555 -19.597 1.00 87.06 205 ASP A N 1
ATOM 1558 C CA . ASP A 1 205 ? 14.970 -0.339 -19.209 1.00 87.06 205 ASP A CA 1
ATOM 1559 C C . ASP A 1 205 ? 15.450 -1.417 -18.218 1.00 87.06 205 ASP A C 1
ATOM 1561 O O . ASP A 1 205 ? 15.034 -1.411 -17.055 1.00 87.06 205 ASP A O 1
ATOM 1565 N N . PRO A 1 206 ? 16.375 -2.317 -18.614 1.00 83.94 206 PRO A N 1
ATOM 1566 C CA . PRO A 1 206 ? 16.892 -3.362 -17.731 1.00 83.94 206 PRO A CA 1
ATOM 1567 C C . PRO A 1 206 ? 17.549 -2.834 -16.452 1.00 83.94 206 PRO A C 1
ATOM 1569 O O . PRO A 1 206 ? 17.584 -3.546 -15.450 1.00 83.94 206 PRO A O 1
ATOM 1572 N N . THR A 1 207 ? 18.074 -1.604 -16.466 1.00 82.25 207 THR A N 1
ATOM 1573 C CA . THR A 1 207 ? 18.699 -1.001 -15.278 1.00 82.25 207 THR A CA 1
ATOM 1574 C C . THR A 1 207 ? 17.665 -0.575 -14.236 1.00 82.25 207 THR A C 1
ATOM 1576 O O . THR A 1 207 ? 17.947 -0.607 -13.041 1.00 82.25 207 THR A O 1
ATOM 1579 N N . SER A 1 208 ? 16.440 -0.289 -14.683 1.00 84.75 208 SER A N 1
ATOM 1580 C CA . SER A 1 208 ? 15.307 0.132 -13.855 1.00 84.75 208 SER A CA 1
ATOM 1581 C C . SER A 1 208 ? 14.444 -1.051 -13.375 1.00 84.75 208 SER A C 1
ATOM 1583 O O . SER A 1 208 ? 13.637 -0.916 -12.455 1.00 84.75 208 SER A O 1
ATOM 1585 N N . GLN A 1 209 ? 14.637 -2.24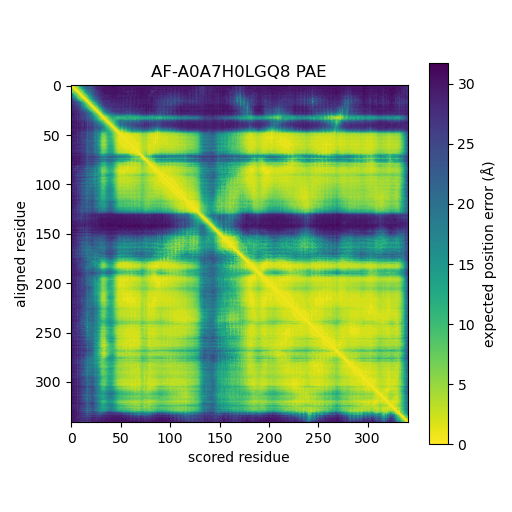9 -13.939 1.00 87.75 209 GLN A N 1
ATOM 1586 C CA . GLN A 1 209 ? 13.856 -3.448 -13.604 1.00 87.75 209 GLN A CA 1
ATOM 1587 C C . GLN A 1 209 ? 14.034 -3.926 -12.153 1.00 87.75 209 GLN A C 1
ATOM 1589 O O . GLN A 1 209 ? 13.127 -4.552 -11.608 1.00 87.75 209 GLN A O 1
ATOM 1594 N N . SER A 1 210 ? 15.170 -3.630 -11.511 1.00 88.44 210 SER A N 1
ATOM 1595 C CA . SER A 1 210 ? 15.353 -3.923 -10.081 1.00 88.44 210 SER A CA 1
ATOM 1596 C C . SER A 1 210 ? 14.436 -3.059 -9.212 1.00 88.44 210 SER A C 1
ATOM 1598 O O . SER A 1 210 ? 13.729 -3.574 -8.348 1.00 88.44 210 SER A O 1
ATOM 1600 N N . GLU A 1 211 ? 14.364 -1.757 -9.488 1.00 86.12 211 GLU A N 1
ATOM 1601 C CA . GLU A 1 211 ? 13.445 -0.852 -8.793 1.00 86.12 211 GLU A CA 1
ATOM 1602 C C . GLU A 1 211 ? 11.988 -1.270 -9.024 1.00 86.12 211 GLU A C 1
ATOM 1604 O O . GLU A 1 211 ? 11.233 -1.437 -8.066 1.00 86.12 211 GLU A O 1
ATOM 1609 N N . LEU A 1 212 ? 11.629 -1.564 -10.279 1.00 90.69 212 LEU A N 1
ATOM 1610 C CA . LEU A 1 212 ? 10.304 -2.069 -10.631 1.00 90.69 212 LEU A CA 1
ATOM 1611 C C . LEU A 1 212 ? 9.938 -3.343 -9.862 1.00 90.69 212 LEU A C 1
ATOM 1613 O O . LEU A 1 212 ? 8.807 -3.471 -9.393 1.00 90.69 212 LEU A O 1
ATOM 1617 N N . ALA A 1 213 ? 10.879 -4.275 -9.707 1.00 91.12 213 ALA A N 1
ATOM 1618 C CA . ALA A 1 213 ? 10.652 -5.508 -8.967 1.00 91.12 213 ALA A CA 1
ATOM 1619 C C . ALA A 1 213 ? 10.322 -5.234 -7.488 1.00 91.12 213 ALA A C 1
ATOM 1621 O O . ALA A 1 213 ? 9.369 -5.812 -6.961 1.00 91.12 213 ALA A O 1
ATOM 1622 N N . GLY A 1 214 ? 11.056 -4.319 -6.844 1.00 88.81 214 GLY A N 1
ATOM 1623 C CA . GLY A 1 214 ? 10.769 -3.876 -5.475 1.00 88.81 214 GLY A CA 1
ATOM 1624 C C . GLY A 1 214 ? 9.389 -3.231 -5.356 1.00 88.81 214 GLY A C 1
ATOM 1625 O O . GLY A 1 214 ? 8.584 -3.636 -4.517 1.00 88.81 214 GLY A O 1
ATOM 1626 N N . THR A 1 215 ? 9.059 -2.305 -6.260 1.00 91.38 215 THR A N 1
ATOM 1627 C CA . THR A 1 215 ? 7.753 -1.635 -6.245 1.00 91.38 215 THR A CA 1
ATOM 1628 C C . THR A 1 215 ? 6.600 -2.608 -6.498 1.00 91.38 215 THR A C 1
ATOM 1630 O O . THR A 1 215 ? 5.611 -2.576 -5.776 1.00 91.38 215 THR A O 1
ATOM 1633 N N . ILE A 1 216 ? 6.715 -3.535 -7.457 1.00 94.62 216 ILE A N 1
ATOM 1634 C CA . ILE A 1 216 ? 5.681 -4.560 -7.682 1.00 94.62 216 ILE A CA 1
ATOM 1635 C C . ILE A 1 216 ? 5.499 -5.426 -6.432 1.00 94.62 216 ILE A C 1
ATOM 1637 O O . ILE A 1 216 ? 4.362 -5.700 -6.043 1.00 94.62 216 ILE A O 1
ATOM 1641 N N . ALA A 1 217 ? 6.595 -5.857 -5.798 1.00 93.88 217 ALA A N 1
ATOM 1642 C CA . ALA A 1 217 ? 6.521 -6.644 -4.573 1.00 93.88 217 ALA A CA 1
ATOM 1643 C C . ALA A 1 217 ? 5.782 -5.879 -3.466 1.00 93.88 217 ALA A C 1
ATOM 1645 O O . ALA A 1 217 ? 4.891 -6.446 -2.843 1.00 93.88 217 ALA A O 1
ATOM 1646 N N . HIS A 1 218 ? 6.097 -4.598 -3.270 1.00 93.50 218 HIS A N 1
ATOM 1647 C CA . HIS A 1 218 ? 5.431 -3.730 -2.300 1.00 93.50 218 HIS A CA 1
ATOM 1648 C C . HIS A 1 218 ? 3.929 -3.583 -2.582 1.00 93.50 218 HIS A C 1
ATOM 1650 O O . HIS A 1 218 ? 3.081 -3.891 -1.741 1.00 93.50 218 HIS A O 1
ATOM 1656 N N . GLU A 1 219 ? 3.589 -3.155 -3.795 1.00 94.00 219 GLU A N 1
ATOM 1657 C CA . GLU A 1 219 ? 2.227 -2.793 -4.183 1.00 94.00 219 GLU A CA 1
ATOM 1658 C C . GLU A 1 219 ? 1.293 -4.008 -4.265 1.00 94.00 219 GLU A C 1
ATOM 1660 O O . GLU A 1 219 ? 0.086 -3.898 -4.033 1.00 94.00 219 GLU A O 1
ATOM 1665 N N . LEU A 1 220 ? 1.830 -5.206 -4.526 1.00 94.00 220 LEU A N 1
ATOM 1666 C CA . LEU A 1 220 ? 1.069 -6.449 -4.381 1.00 94.00 220 LEU A CA 1
ATOM 1667 C C . LEU A 1 220 ? 0.652 -6.711 -2.927 1.00 94.00 220 LEU A C 1
ATOM 1669 O O . LEU A 1 220 ? -0.410 -7.293 -2.703 1.00 94.00 220 LEU A O 1
ATOM 1673 N N . GLY A 1 221 ? 1.422 -6.241 -1.943 1.00 92.38 221 GLY A N 1
ATOM 1674 C CA . GLY A 1 221 ? 1.032 -6.258 -0.533 1.00 92.38 221 GLY A CA 1
ATOM 1675 C C . GLY A 1 221 ? -0.288 -5.523 -0.314 1.00 92.38 221 GLY A C 1
ATOM 1676 O O . GLY A 1 221 ? -1.238 -6.110 0.210 1.00 92.38 221 GLY A O 1
ATOM 1677 N N . HIS A 1 222 ? -0.383 -4.292 -0.822 1.00 92.81 222 HIS A N 1
ATOM 1678 C CA . HIS A 1 222 ? -1.617 -3.500 -0.805 1.00 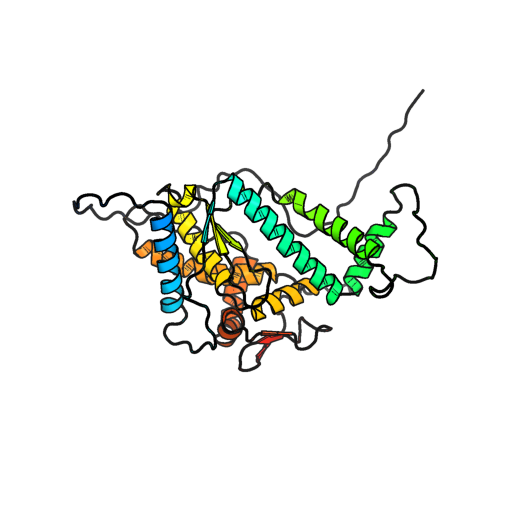92.81 222 HIS A CA 1
ATOM 1679 C C . HIS A 1 222 ? -2.732 -4.154 -1.628 1.00 92.81 222 HIS A C 1
ATOM 1681 O O . HIS A 1 222 ? -3.879 -4.232 -1.181 1.00 92.81 222 HIS A O 1
ATOM 1687 N N . ALA A 1 223 ? -2.413 -4.681 -2.811 1.00 92.56 223 ALA A N 1
ATOM 1688 C CA . ALA A 1 223 ? -3.395 -5.315 -3.689 1.00 92.56 223 ALA A CA 1
ATOM 1689 C C . ALA A 1 223 ? -4.057 -6.556 -3.067 1.00 92.56 223 ALA A C 1
ATOM 1691 O O . ALA A 1 223 ? -5.229 -6.845 -3.340 1.00 92.56 223 ALA A O 1
ATOM 1692 N N . TYR A 1 224 ? -3.317 -7.284 -2.230 1.00 92.12 224 TYR A N 1
ATOM 1693 C CA . TYR A 1 224 ? -3.803 -8.477 -1.546 1.00 92.12 224 TYR A CA 1
ATOM 1694 C C . TYR A 1 224 ? -4.468 -8.212 -0.200 1.00 92.12 224 TYR A C 1
ATOM 1696 O O . TYR A 1 224 ? -5.109 -9.128 0.324 1.00 92.12 224 TYR A O 1
ATOM 1704 N N . ALA A 1 225 ? -4.377 -6.993 0.334 1.00 91.31 225 ALA A N 1
ATOM 1705 C CA . ALA A 1 225 ? -5.134 -6.610 1.514 1.00 91.31 225 ALA A CA 1
ATOM 1706 C C . ALA A 1 225 ? -6.645 -6.785 1.276 1.00 91.31 225 ALA A C 1
ATOM 1708 O O . ALA A 1 225 ? -7.190 -6.489 0.201 1.00 91.31 225 ALA A O 1
ATOM 1709 N N . ASP A 1 226 ? -7.333 -7.292 2.293 1.00 90.31 226 ASP A N 1
ATOM 1710 C CA . ASP A 1 226 ? -8.764 -7.543 2.216 1.00 90.31 226 ASP A CA 1
ATOM 1711 C C . ASP A 1 226 ? -9.583 -6.240 2.258 1.00 90.31 226 ASP A C 1
ATOM 1713 O O . ASP A 1 226 ? -9.153 -5.219 2.796 1.00 90.31 226 ASP A O 1
ATOM 1717 N N . ALA A 1 227 ? -10.801 -6.265 1.711 1.00 87.44 227 ALA A N 1
ATOM 1718 C CA . ALA A 1 227 ? -11.704 -5.117 1.749 1.00 87.44 227 ALA A CA 1
ATOM 1719 C C . ALA A 1 227 ? -12.001 -4.644 3.185 1.00 87.44 227 ALA A C 1
ATOM 1721 O O . ALA A 1 227 ? -12.037 -3.439 3.425 1.00 87.44 227 ALA A O 1
ATOM 1722 N N . ASN A 1 228 ? -12.130 -5.562 4.146 1.00 88.94 228 ASN A N 1
ATOM 1723 C CA . ASN A 1 228 ? -12.371 -5.202 5.544 1.00 88.94 228 ASN A CA 1
ATOM 1724 C C . ASN A 1 228 ? -11.127 -4.585 6.204 1.00 88.94 228 ASN A C 1
ATOM 1726 O O . ASN A 1 228 ? -11.260 -3.780 7.126 1.00 88.94 228 ASN A O 1
ATOM 1730 N N . TRP A 1 229 ? -9.914 -4.917 5.737 1.00 91.19 229 TRP A N 1
ATOM 1731 C CA . TRP A 1 229 ? -8.710 -4.195 6.162 1.00 91.19 229 TRP A CA 1
ATOM 1732 C C . TRP A 1 229 ? -8.782 -2.734 5.724 1.00 91.19 229 TRP A C 1
ATOM 1734 O O . TRP A 1 229 ? -8.532 -1.830 6.519 1.00 91.19 229 TRP A O 1
ATOM 1744 N N . TRP A 1 230 ? -9.178 -2.500 4.474 1.00 89.00 230 TRP A N 1
ATOM 1745 C CA . TRP A 1 230 ? -9.354 -1.152 3.947 1.00 89.00 230 TRP A CA 1
ATOM 1746 C C . TRP A 1 230 ? -10.475 -0.379 4.642 1.00 89.00 230 TRP A C 1
ATOM 1748 O O . TRP A 1 230 ? -10.307 0.808 4.903 1.00 89.00 230 TRP A O 1
ATOM 1758 N N . GLU A 1 231 ? -11.573 -1.042 5.004 1.00 89.38 231 GLU A N 1
ATOM 1759 C CA . GLU A 1 231 ? -12.628 -0.445 5.829 1.00 89.38 231 GLU A CA 1
ATOM 1760 C C . GLU A 1 231 ? -12.096 -0.060 7.216 1.00 89.38 231 GLU A C 1
ATOM 1762 O O . GLU A 1 231 ? -12.296 1.066 7.672 1.00 89.38 231 GLU A O 1
ATOM 1767 N N . PHE A 1 232 ? -11.351 -0.955 7.873 1.00 90.75 232 PHE A N 1
ATOM 1768 C CA . PHE A 1 232 ? -10.688 -0.646 9.137 1.00 90.75 232 PHE A CA 1
ATOM 1769 C C . PHE A 1 232 ? -9.735 0.550 9.005 1.00 90.75 232 PHE A C 1
ATOM 1771 O O . PHE A 1 232 ? -9.769 1.443 9.852 1.00 90.75 232 PHE A O 1
ATOM 1778 N N . TYR A 1 233 ? -8.919 0.588 7.951 1.00 90.12 233 TYR A N 1
ATOM 1779 C CA . TYR A 1 233 ? -8.017 1.698 7.650 1.00 90.12 233 TYR A CA 1
ATOM 1780 C C . TYR A 1 233 ? -8.781 3.016 7.467 1.00 90.12 233 TYR A C 1
ATOM 1782 O O . TYR A 1 233 ? -8.390 4.032 8.043 1.00 90.12 233 TYR A O 1
ATOM 1790 N N . ASP A 1 234 ? -9.883 3.009 6.714 1.00 88.12 234 ASP A N 1
ATOM 1791 C CA . ASP A 1 234 ? -10.693 4.203 6.468 1.00 88.12 234 ASP A CA 1
ATOM 1792 C C . ASP A 1 234 ? -11.347 4.701 7.777 1.00 88.12 234 ASP A C 1
ATOM 1794 O O . ASP A 1 234 ? -11.300 5.898 8.069 1.00 88.12 234 ASP A O 1
ATOM 1798 N N . ILE A 1 235 ? -11.874 3.800 8.621 1.00 89.00 235 ILE A N 1
ATOM 1799 C CA . ILE A 1 235 ? -12.418 4.155 9.947 1.00 89.00 235 ILE A CA 1
ATOM 1800 C C . ILE A 1 235 ? -11.311 4.707 10.853 1.00 89.00 235 ILE A C 1
ATOM 1802 O O . ILE A 1 235 ? -11.476 5.750 11.483 1.00 89.00 235 ILE A O 1
ATOM 1806 N N . ALA A 1 236 ? -10.163 4.034 10.925 1.00 88.06 236 ALA A N 1
ATOM 1807 C CA . ALA A 1 236 ? -9.029 4.473 11.730 1.00 88.06 236 ALA A CA 1
ATOM 1808 C C . ALA A 1 236 ? -8.539 5.871 11.311 1.00 88.06 236 ALA A C 1
ATOM 1810 O O . ALA A 1 236 ? -8.263 6.700 12.178 1.00 88.06 236 ALA A O 1
ATOM 1811 N N . ASN A 1 237 ? -8.509 6.162 10.007 1.00 86.19 237 ASN A N 1
ATOM 1812 C CA . ASN A 1 237 ? -8.220 7.498 9.489 1.00 86.19 237 ASN A CA 1
ATOM 1813 C C . ASN A 1 237 ? -9.306 8.519 9.826 1.00 86.19 237 ASN A C 1
ATOM 1815 O O . ASN A 1 237 ? -8.981 9.651 10.185 1.00 86.19 237 ASN A O 1
ATOM 1819 N N . ALA A 1 238 ? -10.584 8.144 9.735 1.00 85.56 238 ALA A N 1
ATOM 1820 C CA . ALA A 1 238 ? -11.684 9.039 10.081 1.00 85.56 238 ALA A CA 1
ATOM 1821 C C . ALA A 1 238 ? -11.572 9.530 11.533 1.00 85.56 238 ALA A C 1
ATOM 1823 O O . ALA A 1 238 ? -11.814 10.704 11.813 1.00 85.56 238 ALA A O 1
ATOM 1824 N N . PHE A 1 239 ? -11.115 8.660 12.437 1.00 83.44 239 PHE A N 1
ATOM 1825 C CA . PHE A 1 239 ? -10.855 8.966 13.846 1.00 83.44 239 PHE A CA 1
ATOM 1826 C C . PHE A 1 239 ? -9.424 9.439 14.149 1.00 83.44 239 PHE A C 1
ATOM 1828 O O . PHE A 1 239 ? -9.046 9.515 15.317 1.00 83.44 239 PHE A O 1
ATOM 1835 N N . ASP A 1 240 ? -8.642 9.775 13.120 1.00 79.50 240 ASP A N 1
ATOM 1836 C CA . ASP A 1 240 ? -7.288 10.322 13.241 1.00 79.50 240 ASP A CA 1
ATOM 1837 C C . ASP A 1 240 ? -6.341 9.448 14.084 1.00 79.50 240 ASP A C 1
ATOM 1839 O O . ASP A 1 240 ? -5.523 9.946 14.861 1.00 79.50 240 ASP A O 1
ATOM 1843 N N . LEU A 1 241 ? -6.465 8.118 13.970 1.00 83.19 241 LEU A N 1
ATOM 1844 C CA . LEU A 1 241 ? -5.563 7.212 14.672 1.00 83.19 241 LEU A CA 1
ATOM 1845 C C . LEU A 1 241 ? -4.125 7.419 14.174 1.00 83.19 241 LEU A C 1
ATOM 1847 O O . LEU A 1 241 ? -3.843 7.173 12.997 1.00 83.19 241 LEU A O 1
ATOM 1851 N N . PRO A 1 242 ? -3.187 7.823 15.054 1.00 81.38 242 PRO A N 1
ATOM 1852 C CA . PRO A 1 242 ? -1.831 8.118 14.628 1.00 81.38 242 PRO A CA 1
ATOM 1853 C C . PRO A 1 242 ? -1.165 6.895 14.004 1.00 81.38 242 PRO A C 1
ATOM 1855 O O . PRO A 1 242 ? -1.246 5.793 14.551 1.00 81.38 242 PRO A O 1
ATOM 1858 N N . LEU A 1 243 ? -0.418 7.129 12.923 1.00 84.31 243 LEU A N 1
ATOM 1859 C CA . LEU A 1 243 ? 0.436 6.139 12.257 1.00 84.31 243 LEU A CA 1
ATOM 1860 C C . LEU A 1 243 ? -0.313 5.012 11.517 1.00 84.31 243 LEU A C 1
ATOM 1862 O O . LEU A 1 243 ? 0.319 4.024 11.156 1.00 84.31 243 LEU A O 1
ATOM 1866 N N . ILE A 1 244 ? -1.622 5.132 11.259 1.00 86.38 244 ILE A N 1
ATOM 1867 C CA . ILE A 1 244 ? -2.377 4.122 10.490 1.00 86.38 244 ILE A CA 1
ATOM 1868 C C . ILE A 1 244 ? -1.866 3.964 9.046 1.00 86.38 244 ILE A C 1
ATOM 1870 O O . ILE A 1 244 ? -1.721 2.841 8.560 1.00 86.38 244 ILE A O 1
ATOM 1874 N N . GLU A 1 245 ? -1.525 5.074 8.388 1.00 84.44 245 GLU A N 1
ATOM 1875 C CA . GLU A 1 245 ? -0.858 5.087 7.078 1.00 84.44 245 GLU A CA 1
ATOM 1876 C C . GLU A 1 245 ? 0.473 4.345 7.151 1.00 84.44 245 GLU A C 1
ATOM 1878 O O . GLU A 1 245 ? 0.676 3.362 6.445 1.00 84.44 245 GLU A O 1
ATOM 1883 N N . LYS A 1 246 ? 1.321 4.714 8.118 1.00 88.31 246 LYS A N 1
ATOM 1884 C CA . LYS A 1 246 ? 2.624 4.072 8.311 1.00 88.31 246 LYS A CA 1
ATOM 1885 C C . LYS A 1 246 ? 2.530 2.583 8.647 1.00 88.31 246 LYS A C 1
ATOM 1887 O O . LYS A 1 246 ? 3.413 1.824 8.269 1.00 88.31 246 LYS A O 1
ATOM 1892 N N . LEU A 1 247 ? 1.486 2.148 9.357 1.00 90.88 247 LEU A N 1
ATOM 1893 C CA . LEU A 1 247 ? 1.242 0.725 9.593 1.00 90.88 247 LEU A CA 1
ATOM 1894 C C . LEU A 1 247 ? 0.930 0.001 8.282 1.00 90.88 247 LEU A C 1
ATOM 1896 O O . LEU A 1 247 ? 1.451 -1.087 8.059 1.00 90.88 247 LEU A O 1
ATOM 1900 N N . THR A 1 248 ? 0.085 0.590 7.439 1.00 91.06 248 THR A N 1
ATOM 1901 C CA . THR A 1 248 ? -0.323 -0.024 6.169 1.00 91.06 248 THR A CA 1
ATOM 1902 C C . THR A 1 248 ? 0.868 -0.142 5.221 1.00 91.06 248 THR A C 1
ATOM 1904 O O . THR A 1 248 ? 1.141 -1.243 4.744 1.00 91.06 248 THR A O 1
ATOM 1907 N N . GLU A 1 249 ? 1.654 0.928 5.069 1.00 89.38 249 GLU A N 1
ATOM 1908 C CA . GLU A 1 249 ? 2.917 0.895 4.316 1.00 89.38 249 GLU A CA 1
ATOM 1909 C C . GLU A 1 249 ? 3.934 -0.064 4.940 1.00 89.38 249 GLU A C 1
ATOM 1911 O O . GLU A 1 249 ? 4.607 -0.818 4.242 1.00 89.38 249 GLU A O 1
ATOM 1916 N N . GLY A 1 250 ? 4.028 -0.101 6.271 1.00 90.88 250 GLY A N 1
ATOM 1917 C CA . GLY A 1 250 ? 4.963 -0.973 6.980 1.00 90.88 250 GLY A CA 1
ATOM 1918 C C . GLY A 1 250 ? 4.642 -2.452 6.788 1.00 90.88 250 GLY A C 1
ATOM 1919 O O . GLY A 1 250 ? 5.549 -3.280 6.681 1.00 90.88 250 GLY A O 1
ATOM 1920 N N . ILE A 1 251 ? 3.355 -2.800 6.718 1.00 93.00 251 ILE A N 1
ATOM 1921 C CA . ILE A 1 251 ? 2.912 -4.158 6.402 1.00 93.00 251 ILE A CA 1
ATOM 1922 C C . ILE A 1 251 ? 3.328 -4.530 4.972 1.00 93.00 251 ILE A C 1
ATOM 1924 O O . ILE A 1 251 ? 3.959 -5.572 4.807 1.00 93.00 251 ILE A O 1
ATOM 1928 N N . ALA A 1 252 ? 3.059 -3.686 3.970 1.00 92.06 252 ALA A N 1
ATOM 1929 C CA . ALA A 1 252 ? 3.490 -3.928 2.587 1.00 92.06 252 ALA A CA 1
ATOM 1930 C C . ALA A 1 252 ? 5.022 -4.069 2.477 1.00 92.06 252 ALA A C 1
ATOM 1932 O O . ALA A 1 252 ? 5.528 -5.058 1.941 1.00 92.06 252 ALA A O 1
ATOM 1933 N N . THR A 1 253 ? 5.754 -3.166 3.133 1.00 90.81 253 THR A N 1
ATOM 1934 C CA . THR A 1 253 ? 7.225 -3.162 3.220 1.00 90.81 253 THR A CA 1
ATOM 1935 C C . THR A 1 253 ? 7.784 -4.447 3.853 1.00 90.81 253 THR A C 1
ATOM 1937 O O . THR A 1 253 ? 8.822 -4.959 3.434 1.00 90.81 253 THR A O 1
ATOM 1940 N N . THR A 1 254 ? 7.082 -5.029 4.838 1.00 90.69 254 THR A N 1
ATOM 1941 C CA . THR A 1 254 ? 7.485 -6.300 5.482 1.00 90.69 254 THR A CA 1
ATOM 1942 C C . THR A 1 254 ? 7.527 -7.465 4.486 1.00 90.69 254 THR A C 1
ATOM 1944 O O . THR A 1 254 ? 8.292 -8.420 4.659 1.00 90.69 254 THR A O 1
ATOM 1947 N N . PHE A 1 255 ? 6.686 -7.418 3.453 1.00 90.75 255 PHE A N 1
ATOM 1948 C CA . PHE A 1 255 ? 6.661 -8.425 2.398 1.00 90.75 255 PHE A CA 1
ATOM 1949 C C . PHE A 1 255 ? 7.686 -8.128 1.305 1.00 90.75 255 PHE A C 1
ATOM 1951 O O . PHE A 1 255 ? 8.415 -9.032 0.892 1.00 90.75 255 PHE A O 1
ATOM 1958 N N . GLU A 1 256 ? 7.769 -6.862 0.894 1.00 90.12 256 GLU A N 1
ATOM 1959 C CA . GLU A 1 256 ? 8.698 -6.360 -0.119 1.00 90.12 256 GLU A CA 1
ATOM 1960 C C . GLU A 1 256 ? 10.129 -6.859 0.112 1.00 90.12 256 GLU A C 1
ATOM 1962 O O . GLU A 1 256 ? 10.721 -7.445 -0.794 1.00 90.12 256 GLU A O 1
ATOM 1967 N N . GLU A 1 257 ? 10.665 -6.700 1.326 1.00 85.19 257 GLU A N 1
ATOM 1968 C CA . GLU A 1 257 ? 12.056 -7.044 1.648 1.00 85.19 257 GLU A CA 1
ATOM 1969 C C . GLU A 1 257 ? 12.391 -8.507 1.317 1.00 85.19 257 GLU A C 1
ATOM 1971 O O . GLU A 1 257 ? 13.358 -8.807 0.607 1.00 85.19 257 GLU A O 1
ATOM 1976 N N . LYS A 1 258 ? 11.571 -9.444 1.803 1.00 89.25 258 LYS A N 1
ATOM 1977 C CA . LYS A 1 258 ? 11.838 -10.880 1.650 1.00 89.25 258 LYS A CA 1
ATOM 1978 C C . LYS A 1 258 ? 11.614 -11.350 0.217 1.00 89.25 258 LYS A C 1
ATOM 1980 O O . LYS A 1 258 ? 12.367 -12.186 -0.281 1.00 89.25 258 LYS A O 1
ATOM 1985 N N . LEU A 1 259 ? 10.582 -10.827 -0.441 1.00 92.94 259 LEU A N 1
ATOM 1986 C CA . LEU A 1 259 ? 10.234 -11.210 -1.807 1.00 92.94 259 LEU A CA 1
ATOM 1987 C C . LEU A 1 259 ? 11.238 -10.653 -2.815 1.00 92.94 259 LEU A C 1
ATOM 1989 O O . LEU A 1 259 ? 11.664 -11.380 -3.712 1.00 92.94 259 LEU A O 1
ATOM 1993 N N . SER A 1 260 ? 11.680 -9.409 -2.624 1.00 89.88 260 SER A N 1
ATOM 1994 C CA . SER A 1 260 ? 12.715 -8.773 -3.446 1.00 89.88 260 SER A CA 1
ATOM 1995 C C . SER A 1 260 ? 14.046 -9.507 -3.334 1.00 89.88 260 SER A C 1
ATOM 1997 O O . SER A 1 260 ? 14.724 -9.723 -4.339 1.00 89.88 260 SER A O 1
ATOM 1999 N N . ARG A 1 261 ? 14.404 -9.970 -2.127 1.00 90.12 261 ARG A N 1
ATOM 2000 C CA . ARG A 1 261 ? 15.576 -10.831 -1.929 1.00 90.12 261 ARG A CA 1
ATOM 2001 C C . ARG A 1 261 ? 15.442 -12.144 -2.703 1.00 90.12 261 ARG A C 1
ATOM 2003 O O . ARG A 1 261 ? 16.354 -12.479 -3.452 1.00 90.12 261 ARG A O 1
ATOM 2010 N N . ALA A 1 262 ? 14.309 -12.836 -2.575 1.00 90.81 262 ALA A N 1
ATOM 2011 C CA . ALA A 1 262 ? 14.069 -14.095 -3.279 1.00 90.81 262 ALA A CA 1
ATOM 2012 C C . ALA A 1 262 ? 14.113 -13.928 -4.808 1.00 90.81 262 ALA A C 1
ATOM 2014 O O . ALA A 1 262 ? 14.663 -14.777 -5.505 1.00 90.81 262 ALA A O 1
ATOM 2015 N N . TRP A 1 263 ? 13.564 -12.825 -5.331 1.00 92.06 263 TRP A N 1
ATOM 2016 C CA . TRP A 1 263 ? 13.652 -12.480 -6.751 1.00 92.06 263 TRP A CA 1
ATOM 2017 C C . TRP A 1 263 ? 15.101 -12.265 -7.192 1.00 92.06 263 TRP A C 1
ATOM 2019 O O . TRP A 1 263 ? 15.539 -12.865 -8.174 1.00 92.06 263 TRP A O 1
ATOM 2029 N N . TRP A 1 264 ? 15.858 -11.460 -6.440 1.00 90.25 264 TRP A N 1
ATOM 2030 C CA . TRP A 1 264 ? 17.265 -11.149 -6.709 1.00 90.25 264 TRP A CA 1
ATOM 2031 C C . TRP A 1 264 ? 18.160 -12.398 -6.717 1.00 90.25 264 TRP A C 1
ATOM 2033 O O . TRP A 1 264 ? 19.053 -12.537 -7.559 1.00 90.25 264 TRP A O 1
ATOM 2043 N N . ASP A 1 265 ? 17.881 -13.363 -5.840 1.00 87.50 265 ASP A N 1
ATOM 2044 C CA . ASP A 1 265 ? 18.598 -14.642 -5.796 1.00 87.50 265 ASP A CA 1
ATOM 2045 C C . ASP A 1 265 ? 18.460 -15.447 -7.104 1.00 87.50 265 ASP A C 1
ATOM 2047 O O . ASP A 1 265 ? 19.345 -16.245 -7.424 1.00 87.50 265 ASP A O 1
ATOM 2051 N N . GLN A 1 266 ? 17.433 -15.181 -7.917 1.00 86.25 266 GLN A N 1
ATOM 2052 C CA . GLN A 1 266 ? 17.208 -15.815 -9.225 1.00 86.25 266 GLN A CA 1
ATOM 2053 C C . GLN A 1 266 ? 17.747 -15.000 -10.411 1.00 86.25 266 GLN A C 1
ATOM 2055 O O . GLN A 1 266 ? 17.790 -15.508 -11.530 1.00 86.25 266 GLN A O 1
ATOM 2060 N N . GLN A 1 267 ? 18.199 -13.763 -10.181 1.00 85.69 267 GLN A N 1
ATOM 2061 C CA . GLN A 1 267 ? 18.683 -12.879 -11.243 1.00 85.69 267 GLN A CA 1
ATOM 2062 C C . GLN A 1 267 ? 20.132 -13.182 -11.659 1.00 85.69 267 GLN A C 1
ATOM 2064 O O . GLN A 1 267 ? 20.891 -13.780 -10.881 1.00 85.69 267 GLN A O 1
ATOM 2069 N N . PRO A 1 268 ? 20.544 -12.791 -12.880 1.00 82.69 268 PRO A N 1
ATOM 2070 C CA . PRO A 1 268 ? 21.937 -12.885 -13.301 1.00 82.69 268 PRO A CA 1
ATOM 2071 C C . PRO A 1 268 ? 22.885 -12.084 -12.390 1.00 82.69 268 PRO A C 1
ATOM 2073 O O . PRO A 1 268 ? 22.487 -11.227 -11.600 1.00 82.69 268 PRO A O 1
ATOM 2076 N N . GLY A 1 269 ? 24.181 -12.389 -12.489 1.00 78.62 269 GLY A N 1
ATOM 2077 C CA . GLY A 1 269 ? 25.222 -11.613 -11.814 1.00 78.62 269 GLY A CA 1
ATOM 2078 C C . GLY A 1 269 ? 25.209 -10.149 -12.265 1.00 78.62 269 GLY A C 1
ATOM 2079 O O . GLY A 1 269 ? 24.937 -9.863 -13.428 1.00 78.62 269 GLY A O 1
ATOM 2080 N N . GLY A 1 270 ? 25.511 -9.226 -11.352 1.00 76.38 270 GLY A N 1
ATOM 2081 C CA . GLY A 1 270 ? 25.474 -7.784 -11.617 1.00 76.38 270 GLY A CA 1
ATOM 2082 C C . GLY A 1 270 ? 24.108 -7.122 -11.420 1.00 76.38 270 GLY A C 1
ATOM 2083 O O . GLY A 1 270 ? 24.061 -5.902 -11.315 1.00 76.38 270 GLY A O 1
ATOM 2084 N N . THR A 1 271 ? 23.015 -7.881 -11.285 1.00 82.94 271 THR A N 1
ATOM 2085 C CA . THR A 1 271 ? 21.722 -7.303 -10.897 1.00 82.94 271 THR A CA 1
ATOM 2086 C C . THR A 1 271 ? 21.791 -6.751 -9.472 1.00 82.94 271 THR A C 1
ATO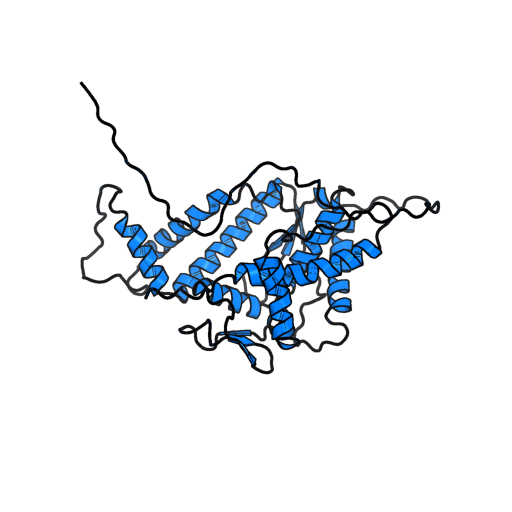M 2088 O O . THR A 1 271 ? 22.303 -7.406 -8.553 1.00 82.94 271 THR A O 1
ATOM 2091 N N . GLU A 1 272 ? 21.278 -5.539 -9.282 1.00 86.06 272 GLU A N 1
ATOM 2092 C CA . GLU A 1 272 ? 21.178 -4.906 -7.969 1.00 86.06 272 GLU A CA 1
ATOM 2093 C C . GLU A 1 272 ? 19.989 -5.463 -7.185 1.00 86.06 272 GLU A C 1
ATOM 2095 O O . GLU A 1 272 ? 18.944 -5.776 -7.759 1.00 86.06 272 GLU A O 1
ATOM 2100 N N . LEU A 1 273 ? 20.142 -5.599 -5.867 1.00 83.94 273 LEU A N 1
ATOM 2101 C CA . LEU A 1 273 ? 19.010 -5.860 -4.981 1.00 83.94 273 LEU A CA 1
ATOM 2102 C C . LEU A 1 273 ? 18.064 -4.649 -4.997 1.00 83.94 273 LEU A C 1
ATOM 2104 O O . LEU A 1 273 ? 18.551 -3.542 -4.748 1.00 83.94 273 LEU A O 1
ATOM 2108 N N . PRO A 1 274 ? 16.748 -4.852 -5.195 1.00 85.06 274 PRO A N 1
ATOM 2109 C CA . PRO A 1 274 ? 15.781 -3.769 -5.093 1.00 85.06 274 PRO A CA 1
ATOM 2110 C C . PRO A 1 274 ? 15.894 -3.035 -3.754 1.00 85.06 274 PRO A C 1
ATOM 2112 O O . PRO A 1 274 ? 15.999 -3.652 -2.688 1.00 85.06 274 PRO A O 1
ATOM 2115 N N . MET A 1 275 ? 15.892 -1.706 -3.806 1.00 79.25 275 MET A N 1
ATOM 2116 C CA . MET A 1 275 ? 15.893 -0.876 -2.609 1.00 79.25 275 MET A CA 1
ATOM 2117 C C . MET A 1 275 ? 14.507 -0.892 -1.971 1.00 79.25 275 MET A C 1
ATOM 2119 O O . MET A 1 275 ? 13.522 -0.646 -2.652 1.00 79.25 275 MET A O 1
ATOM 2123 N N . ILE A 1 276 ? 14.449 -1.116 -0.658 1.00 79.56 276 ILE A N 1
ATOM 2124 C CA . ILE A 1 276 ? 13.185 -1.084 0.083 1.00 79.56 276 ILE A CA 1
ATOM 2125 C C . ILE A 1 276 ? 12.632 0.350 0.102 1.00 79.56 276 ILE A C 1
ATOM 2127 O O . ILE A 1 276 ? 13.322 1.253 0.598 1.00 79.56 276 ILE A O 1
ATOM 2131 N N . GLY A 1 277 ? 11.399 0.548 -0.378 1.00 70.12 277 GLY A N 1
ATOM 2132 C CA . GLY A 1 277 ? 10.805 1.872 -0.626 1.00 70.12 277 GLY A CA 1
ATOM 2133 C C . GLY A 1 277 ? 10.865 2.833 0.569 1.00 70.12 277 GLY A C 1
ATOM 2134 O O . GLY A 1 277 ? 11.287 3.982 0.438 1.00 70.12 277 GLY A O 1
ATOM 2135 N N . TYR A 1 278 ? 10.555 2.345 1.773 1.00 77.31 278 TYR A N 1
ATOM 2136 C CA . TYR A 1 278 ? 10.510 3.158 2.996 1.00 77.31 278 TYR A CA 1
ATOM 2137 C C . TYR A 1 278 ? 11.674 2.918 3.965 1.00 77.31 278 TYR A C 1
ATOM 2139 O O . TYR A 1 278 ? 11.563 3.224 5.152 1.00 77.31 278 TYR A O 1
ATOM 2147 N N . ARG A 1 279 ? 12.831 2.434 3.484 1.00 77.75 279 ARG A N 1
ATOM 2148 C CA . ARG A 1 279 ? 13.995 2.084 4.334 1.00 77.75 279 ARG A CA 1
ATOM 2149 C C . ARG A 1 279 ? 14.445 3.174 5.320 1.00 77.75 279 ARG A C 1
ATOM 2151 O O . ARG A 1 279 ? 15.050 2.867 6.344 1.00 77.75 279 ARG A O 1
ATOM 2158 N N . ASN A 1 280 ? 14.183 4.442 4.997 1.00 76.81 280 ASN A N 1
ATOM 2159 C CA . ASN A 1 280 ? 14.593 5.599 5.794 1.00 76.81 280 ASN A CA 1
ATOM 2160 C C . ASN A 1 280 ? 13.523 6.062 6.802 1.00 76.81 280 ASN A C 1
ATOM 2162 O O . ASN A 1 280 ? 13.850 6.820 7.719 1.00 76.81 280 ASN A O 1
ATOM 2166 N N . ASP A 1 281 ? 12.271 5.611 6.674 1.00 82.19 281 ASP A N 1
ATOM 2167 C CA . ASP A 1 281 ? 11.210 5.907 7.639 1.00 82.19 281 ASP A CA 1
ATOM 2168 C C . ASP A 1 281 ? 11.207 4.840 8.743 1.00 82.19 281 ASP A C 1
ATOM 2170 O O . ASP A 1 281 ? 10.728 3.715 8.585 1.00 82.19 281 ASP A O 1
ATOM 2174 N N . LYS A 1 282 ? 11.761 5.211 9.902 1.00 87.12 282 LYS A N 1
ATOM 2175 C CA . LYS A 1 282 ? 11.895 4.313 11.059 1.00 87.12 282 LYS A CA 1
ATOM 2176 C C . LYS A 1 282 ? 10.557 3.822 11.605 1.00 87.12 282 LYS A C 1
ATOM 2178 O O . LYS A 1 282 ? 10.529 2.759 12.220 1.00 87.12 282 LYS A O 1
ATOM 2183 N N . ASP A 1 283 ? 9.480 4.587 11.446 1.00 85.62 283 ASP A N 1
ATOM 2184 C CA . ASP A 1 283 ? 8.164 4.159 11.908 1.00 85.62 283 ASP A CA 1
ATOM 2185 C C . ASP A 1 283 ? 7.575 3.131 10.942 1.00 85.62 283 ASP A C 1
ATOM 2187 O O . ASP A 1 283 ? 7.120 2.083 11.399 1.00 85.62 283 ASP A O 1
ATOM 2191 N N . ILE A 1 284 ? 7.658 3.359 9.629 1.00 86.94 284 ILE A N 1
ATOM 2192 C CA . ILE A 1 284 ? 7.193 2.389 8.621 1.00 86.94 284 ILE A CA 1
ATOM 2193 C C . ILE A 1 284 ? 7.947 1.060 8.759 1.00 86.94 284 ILE A C 1
ATOM 2195 O O . ILE A 1 284 ? 7.321 0.008 8.911 1.00 86.94 284 ILE A O 1
ATOM 2199 N N . MET A 1 285 ? 9.281 1.112 8.838 1.00 87.94 285 MET A N 1
ATOM 2200 C CA . MET A 1 285 ? 10.128 -0.082 8.984 1.00 87.94 285 MET A CA 1
ATOM 2201 C C . MET A 1 285 ? 9.881 -0.863 10.282 1.00 87.94 285 MET A C 1
ATOM 2203 O O . MET A 1 285 ? 10.237 -2.035 10.385 1.00 87.94 285 MET A O 1
ATOM 2207 N N . ARG A 1 286 ? 9.283 -0.231 11.296 1.00 89.88 286 ARG A N 1
ATOM 2208 C CA . ARG A 1 286 ? 9.039 -0.837 12.609 1.00 89.88 286 ARG A CA 1
ATOM 2209 C C . ARG A 1 286 ? 7.616 -1.387 12.747 1.00 89.88 286 ARG A C 1
ATOM 2211 O O . ARG A 1 286 ? 7.433 -2.475 13.293 1.00 89.88 286 ARG A O 1
ATOM 2218 N N . LEU A 1 287 ? 6.610 -0.648 12.279 1.00 89.44 287 LEU A N 1
ATOM 2219 C CA . LEU A 1 287 ? 5.200 -0.905 12.595 1.00 89.44 287 LEU A CA 1
ATOM 2220 C C . LEU A 1 287 ? 4.666 -2.214 12.004 1.00 89.44 287 LEU A C 1
ATOM 2222 O O . LEU A 1 287 ? 3.989 -2.959 12.714 1.00 89.44 287 LEU A O 1
ATOM 2226 N N . GLY A 1 288 ? 4.979 -2.512 10.740 1.00 90.25 288 GLY A N 1
ATOM 2227 C CA . GLY A 1 288 ? 4.556 -3.756 10.085 1.00 90.25 288 GLY A CA 1
ATOM 2228 C C . GLY A 1 288 ? 5.108 -5.011 10.771 1.00 90.25 288 GLY A C 1
ATOM 2229 O O . GLY A 1 288 ? 4.324 -5.861 11.210 1.00 90.25 288 GLY A O 1
ATOM 2230 N N . PRO A 1 289 ? 6.437 -5.116 10.971 1.00 90.31 289 PRO A N 1
ATOM 2231 C CA . PRO A 1 289 ? 7.028 -6.250 11.674 1.00 90.31 289 PRO A CA 1
ATOM 2232 C C . PRO A 1 289 ? 6.496 -6.418 13.102 1.00 90.31 289 PRO A C 1
ATOM 2234 O O . PRO A 1 289 ? 6.234 -7.540 13.543 1.00 90.31 289 PRO A O 1
ATOM 2237 N N . GLU A 1 290 ? 6.285 -5.322 13.837 1.00 90.31 290 GLU A N 1
ATOM 2238 C CA . GLU A 1 290 ? 5.715 -5.383 15.185 1.00 90.31 290 GLU A CA 1
ATOM 2239 C C . GLU A 1 290 ? 4.256 -5.838 15.198 1.00 90.31 290 GLU A C 1
ATOM 2241 O O . GLU A 1 290 ? 3.881 -6.630 16.066 1.00 90.31 290 GLU A O 1
ATOM 2246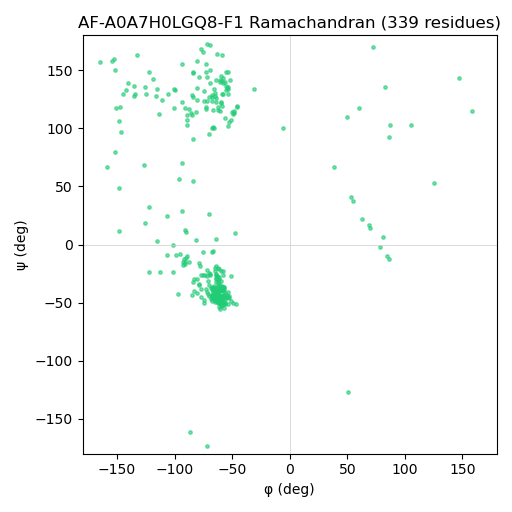 N N . PHE A 1 291 ? 3.447 -5.405 14.229 1.00 90.12 291 PHE A N 1
ATOM 2247 C CA . PHE A 1 291 ? 2.067 -5.860 14.070 1.00 90.12 291 PHE A CA 1
ATOM 2248 C C . PHE A 1 291 ? 1.999 -7.388 13.945 1.00 90.12 291 PHE A C 1
ATOM 2250 O O . PHE A 1 291 ? 1.305 -8.042 14.731 1.00 90.12 291 PHE A O 1
ATOM 2257 N N . PHE A 1 292 ? 2.796 -7.985 13.050 1.00 89.31 292 PHE A N 1
ATOM 2258 C CA . PHE A 1 292 ? 2.843 -9.444 12.894 1.00 89.31 292 PHE A CA 1
ATOM 2259 C C . PHE A 1 292 ? 3.521 -10.160 14.066 1.00 89.31 292 PHE A C 1
ATOM 2261 O O . PHE A 1 292 ? 3.117 -11.268 14.420 1.00 89.31 292 PHE A O 1
ATOM 2268 N N . LYS A 1 293 ? 4.504 -9.540 14.727 1.00 89.88 293 LYS A N 1
ATOM 2269 C CA . LYS A 1 293 ? 5.127 -10.097 15.939 1.00 89.88 293 LYS A CA 1
ATOM 2270 C C . LYS A 1 293 ? 4.125 -10.219 17.091 1.00 89.88 293 LYS A C 1
ATOM 2272 O O . LYS A 1 293 ? 4.122 -11.231 17.792 1.00 89.88 293 LYS A O 1
ATOM 2277 N N . ILE A 1 294 ? 3.297 -9.194 17.295 1.00 87.75 294 ILE A N 1
ATOM 2278 C CA . ILE A 1 294 ? 2.308 -9.137 18.380 1.00 87.75 294 ILE A CA 1
ATOM 2279 C C . ILE A 1 294 ? 1.123 -10.054 18.071 1.00 87.75 294 ILE A C 1
ATOM 2281 O O . ILE A 1 294 ? 0.739 -10.868 18.911 1.00 87.75 294 ILE A O 1
ATOM 2285 N N . LEU A 1 295 ? 0.547 -9.932 16.873 1.00 89.06 295 LEU A N 1
ATOM 2286 C CA . LEU A 1 295 ? -0.721 -10.582 16.527 1.00 89.06 295 LEU A CA 1
ATOM 2287 C C . LEU A 1 295 ? -0.541 -11.968 15.902 1.00 89.06 295 LEU A C 1
ATOM 2289 O O . LEU A 1 295 ? -1.493 -12.748 15.871 1.00 89.06 295 LEU A O 1
ATOM 2293 N N . LYS A 1 296 ? 0.674 -12.316 15.459 1.00 89.38 296 LYS A N 1
ATOM 2294 C CA . LYS A 1 296 ? 1.005 -13.614 14.852 1.00 89.38 296 LYS A CA 1
ATOM 2295 C C . LYS A 1 296 ? 0.006 -13.945 13.734 1.00 89.38 296 LYS A C 1
ATOM 2297 O O . LYS A 1 296 ? -0.225 -13.115 12.858 1.00 89.38 296 LYS A O 1
ATOM 2302 N N . GLN A 1 297 ? -0.623 -15.122 13.786 1.00 87.44 297 GLN A N 1
ATOM 2303 C CA . GLN A 1 297 ? -1.615 -15.563 12.804 1.00 87.44 297 GLN A CA 1
ATOM 2304 C C . GLN A 1 297 ? -2.809 -14.603 12.683 1.00 87.44 297 GLN A C 1
ATOM 2306 O O . GLN A 1 297 ? -3.262 -14.344 11.572 1.00 87.44 297 GLN A O 1
ATOM 2311 N N . ALA A 1 298 ? -3.263 -14.002 13.789 1.00 88.75 298 ALA A N 1
ATOM 2312 C CA . ALA A 1 298 ? -4.377 -13.055 13.762 1.00 88.75 298 ALA A CA 1
ATOM 2313 C C . ALA A 1 298 ? -4.051 -11.798 12.937 1.00 88.75 298 ALA A C 1
ATOM 2315 O O . ALA A 1 298 ? -4.957 -11.199 12.368 1.00 88.75 298 ALA A O 1
ATOM 2316 N N . GLY A 1 299 ? -2.772 -11.415 12.826 1.00 91.06 299 GLY A N 1
ATOM 2317 C CA . GLY A 1 299 ? -2.340 -10.313 11.963 1.00 91.06 299 GLY A CA 1
ATOM 2318 C C . GLY A 1 299 ? -2.519 -10.639 10.478 1.00 91.06 299 GLY A C 1
ATOM 2319 O O . GLY A 1 299 ? -3.051 -9.824 9.730 1.00 91.06 299 GLY A O 1
ATOM 2320 N N . TYR A 1 300 ? -2.150 -11.856 10.064 1.00 89.94 300 TYR A N 1
ATOM 2321 C CA . TYR A 1 300 ? -2.373 -12.331 8.693 1.00 89.94 300 TYR A CA 1
ATOM 2322 C C . TYR A 1 300 ? -3.867 -12.479 8.383 1.00 89.94 300 TYR A C 1
ATOM 2324 O O . TYR A 1 300 ? -4.322 -12.039 7.331 1.00 89.94 300 TYR A O 1
ATOM 2332 N N . GLU A 1 301 ? -4.648 -13.036 9.311 1.00 90.00 301 GLU A N 1
ATOM 2333 C CA . GLU A 1 301 ? -6.108 -13.127 9.183 1.00 90.00 301 GLU A CA 1
ATOM 2334 C C . GLU A 1 301 ? -6.770 -11.748 9.084 1.00 90.00 301 GLU A C 1
ATOM 2336 O O . GLU A 1 301 ? -7.704 -11.570 8.308 1.00 90.00 301 GLU A O 1
ATOM 2341 N N . ALA A 1 302 ? -6.295 -10.766 9.849 1.00 91.12 302 ALA A N 1
ATOM 2342 C CA . ALA A 1 302 ? -6.808 -9.404 9.802 1.00 91.12 302 ALA A CA 1
ATOM 2343 C C . ALA A 1 302 ? -6.502 -8.711 8.474 1.00 91.12 302 ALA A C 1
ATOM 2345 O O . ALA A 1 302 ? -7.408 -8.146 7.868 1.00 91.12 302 ALA A O 1
ATOM 2346 N N . TYR A 1 303 ? -5.247 -8.770 8.023 1.00 91.94 303 TYR A N 1
ATOM 2347 C CA . TYR A 1 303 ? -4.812 -8.058 6.824 1.00 91.94 303 TYR A CA 1
ATOM 2348 C C . TYR A 1 303 ? -5.321 -8.718 5.534 1.00 91.94 303 TYR A C 1
ATOM 2350 O O . TYR A 1 303 ? -5.887 -8.044 4.679 1.00 91.94 303 TYR A O 1
ATOM 2358 N N . PHE A 1 304 ? -5.179 -10.041 5.405 1.00 90.19 304 PHE A N 1
ATOM 2359 C CA . PHE A 1 304 ? -5.494 -10.769 4.167 1.00 90.19 304 PHE A CA 1
ATOM 2360 C C . PHE A 1 304 ? -6.831 -11.506 4.181 1.00 90.19 304 PHE A C 1
ATOM 2362 O O . PHE A 1 304 ? -7.363 -11.814 3.118 1.00 90.19 304 PHE A O 1
ATOM 2369 N N . GLY A 1 305 ? -7.345 -11.846 5.364 1.00 86.62 305 GLY A N 1
ATOM 2370 C CA . GLY A 1 305 ? -8.628 -12.538 5.520 1.00 86.62 305 GLY A CA 1
ATOM 2371 C C . GLY A 1 305 ? -9.773 -11.618 5.936 1.00 86.62 305 GLY A C 1
ATOM 2372 O O . GLY A 1 305 ? -10.884 -12.097 6.146 1.00 86.62 305 GLY A O 1
ATOM 2373 N N . GLY A 1 306 ? -9.503 -10.322 6.123 1.00 84.88 306 GLY A N 1
ATOM 2374 C CA . GLY A 1 306 ? -10.521 -9.342 6.486 1.00 84.88 306 GLY A CA 1
ATOM 2375 C C . GLY A 1 306 ? -11.090 -9.501 7.890 1.00 84.88 306 GLY A C 1
ATOM 2376 O O . GLY A 1 306 ? -12.157 -8.964 8.193 1.00 84.88 306 GLY A O 1
ATOM 2377 N N . TRP A 1 307 ? -10.416 -10.242 8.770 1.00 90.81 307 TRP A N 1
ATOM 2378 C CA . TRP A 1 307 ? -10.874 -10.471 10.139 1.00 90.81 307 TRP A CA 1
ATOM 2379 C C . TRP A 1 307 ? -10.461 -9.320 11.056 1.00 90.81 307 TRP A C 1
ATOM 2381 O O . TRP A 1 307 ? -9.809 -9.524 12.075 1.00 90.81 307 TRP A O 1
ATOM 2391 N N . ILE A 1 308 ? -10.817 -8.093 10.690 1.00 91.62 308 ILE A N 1
ATOM 2392 C CA . ILE A 1 308 ? -10.561 -6.902 11.493 1.00 91.62 308 ILE A CA 1
ATOM 2393 C C . ILE A 1 308 ? -11.802 -6.024 11.534 1.00 91.62 308 ILE A C 1
ATOM 2395 O O . ILE A 1 308 ? -12.476 -5.837 10.527 1.00 91.62 308 ILE A O 1
ATOM 2399 N N . LYS A 1 309 ? -12.136 -5.509 12.718 1.00 89.19 309 LYS A N 1
ATOM 2400 C CA . LYS A 1 309 ? -13.223 -4.540 12.869 1.00 89.19 309 LYS A CA 1
ATOM 2401 C C . LYS A 1 309 ? -13.054 -3.655 14.089 1.00 89.19 309 LYS A C 1
ATOM 2403 O O . LYS A 1 309 ? -12.428 -4.036 15.081 1.00 89.19 309 LYS A O 1
ATOM 2408 N N . VAL A 1 310 ? -13.708 -2.504 14.037 1.00 87.50 310 VAL A N 1
ATOM 2409 C CA . VAL A 1 310 ? -13.842 -1.584 15.164 1.00 87.50 310 VAL A CA 1
ATOM 2410 C C . VAL A 1 310 ? -15.068 -1.981 15.983 1.00 87.50 310 VAL A C 1
ATOM 2412 O O . VAL A 1 310 ? -16.190 -1.972 15.491 1.00 87.50 310 VAL A O 1
ATOM 2415 N N . GLY A 1 311 ? -14.859 -2.371 17.240 1.00 84.75 311 GLY A N 1
ATOM 2416 C CA . GLY A 1 311 ? -15.934 -2.793 18.139 1.00 84.75 311 GLY A CA 1
ATOM 2417 C C . GLY A 1 311 ? -16.777 -1.637 18.683 1.00 84.75 311 GLY A C 1
ATOM 2418 O O . GLY A 1 311 ? -17.934 -1.850 19.034 1.00 84.75 311 GLY A O 1
ATOM 2419 N N . ASN A 1 312 ? -16.215 -0.428 18.769 1.00 85.38 312 ASN A N 1
ATOM 2420 C CA . ASN A 1 312 ? -16.926 0.787 19.154 1.00 85.38 312 ASN A CA 1
ATOM 2421 C C . ASN A 1 312 ? -16.282 2.011 18.488 1.00 85.38 312 ASN A C 1
ATOM 2423 O O . ASN A 1 312 ? -15.139 2.357 18.790 1.00 85.38 312 ASN A O 1
ATOM 2427 N N . VAL A 1 313 ? -17.041 2.695 17.635 1.00 80.19 313 VAL A N 1
ATOM 2428 C CA . VAL A 1 313 ? -16.588 3.899 16.923 1.00 80.19 313 VAL A CA 1
ATOM 2429 C C . VAL A 1 313 ? -16.229 5.053 17.868 1.00 80.19 313 VAL A C 1
ATOM 2431 O O . VAL A 1 313 ? -15.276 5.774 17.617 1.00 80.19 313 VAL A O 1
ATOM 2434 N N . ASN A 1 314 ? -16.865 5.155 19.039 1.00 79.62 314 ASN A N 1
ATOM 2435 C CA . ASN A 1 314 ? -16.537 6.179 20.042 1.00 79.62 314 ASN A CA 1
ATOM 2436 C C . ASN A 1 314 ? -15.239 5.876 20.810 1.00 79.62 314 ASN A C 1
ATOM 2438 O O . ASN A 1 314 ? -14.797 6.668 21.639 1.00 79.62 314 ASN A O 1
ATOM 2442 N N . ASN A 1 315 ? -14.644 4.700 20.592 1.00 84.31 315 ASN A N 1
ATOM 2443 C CA . ASN A 1 315 ? -13.426 4.270 21.264 1.00 84.31 315 ASN A CA 1
ATOM 2444 C C . ASN A 1 315 ? -12.572 3.369 20.357 1.00 84.31 315 ASN A C 1
ATOM 2446 O O . ASN A 1 315 ? -12.147 2.280 20.764 1.00 84.31 315 ASN A O 1
ATOM 2450 N N . VAL A 1 316 ? -12.339 3.811 19.115 1.00 83.69 316 VAL A N 1
ATOM 2451 C CA . VAL A 1 316 ? -11.670 3.008 18.076 1.00 83.69 316 VAL A CA 1
ATOM 2452 C C . VAL A 1 316 ? -10.351 2.425 18.573 1.00 83.69 316 VAL A C 1
ATOM 2454 O O . VAL A 1 316 ? -10.142 1.217 18.499 1.00 83.69 316 VAL A O 1
ATOM 2457 N N . ALA A 1 317 ? -9.505 3.253 19.192 1.00 83.31 317 ALA A N 1
ATOM 2458 C CA . ALA A 1 317 ? -8.169 2.864 19.643 1.00 83.31 317 ALA A CA 1
ATOM 2459 C C . ALA A 1 317 ? -8.137 1.703 20.656 1.00 83.31 317 ALA A C 1
ATOM 2461 O O . ALA A 1 317 ? -7.095 1.072 20.806 1.00 83.31 317 ALA A O 1
ATOM 2462 N N . ASN A 1 318 ? -9.226 1.435 21.386 1.00 84.62 318 ASN A N 1
ATOM 2463 C CA . ASN A 1 318 ? -9.270 0.395 22.426 1.00 84.62 318 ASN A CA 1
ATOM 2464 C C . ASN A 1 318 ? -10.242 -0.745 22.107 1.00 84.62 318 ASN A C 1
ATOM 2466 O O . ASN A 1 318 ? -10.463 -1.615 22.950 1.00 84.62 318 ASN A O 1
ATOM 2470 N N . THR A 1 319 ? -10.876 -0.722 20.936 1.00 86.31 319 THR A N 1
ATOM 2471 C CA . THR A 1 319 ? -11.940 -1.676 20.600 1.00 86.31 319 THR A CA 1
ATOM 2472 C C . THR A 1 319 ? -11.688 -2.418 19.300 1.00 86.31 319 THR A C 1
ATOM 2474 O O . THR A 1 319 ? -12.611 -3.018 18.755 1.00 86.31 319 THR A O 1
ATOM 2477 N N . ILE A 1 320 ? -10.445 -2.435 18.819 1.00 89.62 320 ILE A N 1
ATOM 2478 C CA . ILE A 1 320 ? -10.088 -3.175 17.613 1.00 89.62 320 ILE A CA 1
ATOM 2479 C C . ILE A 1 320 ? -10.152 -4.672 17.925 1.00 89.62 320 ILE A C 1
ATOM 2481 O O . ILE A 1 320 ? -9.572 -5.156 18.901 1.00 89.62 320 ILE A O 1
ATOM 2485 N N . ILE A 1 321 ? -10.896 -5.407 17.108 1.00 90.81 321 ILE A N 1
ATOM 2486 C CA . ILE A 1 321 ? -11.032 -6.859 17.191 1.00 90.81 321 ILE A CA 1
ATOM 2487 C C . ILE A 1 321 ? -10.327 -7.439 15.972 1.00 90.81 321 ILE A C 1
ATOM 2489 O O . ILE A 1 321 ? -10.656 -7.068 14.847 1.00 90.81 321 ILE A O 1
ATOM 2493 N N . VAL A 1 322 ? -9.366 -8.329 16.212 1.00 91.00 322 VAL A N 1
ATOM 2494 C CA . VAL A 1 322 ? -8.418 -8.832 15.214 1.00 91.00 322 VAL A CA 1
ATOM 2495 C C . VAL A 1 322 ? -8.449 -10.361 15.177 1.00 91.00 322 VAL A C 1
ATOM 2497 O O . VAL A 1 322 ? -8.415 -11.019 16.221 1.00 91.00 322 VAL A O 1
ATOM 2500 N N . GLY A 1 323 ? -8.463 -10.920 13.972 1.00 87.06 323 GLY A N 1
ATOM 2501 C CA . GLY A 1 323 ? -8.453 -12.351 13.697 1.00 87.06 323 GLY A CA 1
ATOM 2502 C C . GLY A 1 323 ? -9.774 -13.052 14.015 1.00 87.06 323 GLY A C 1
ATOM 2503 O O . GLY A 1 323 ? -10.675 -12.519 14.674 1.00 87.06 323 GLY A O 1
ATOM 2504 N N . GLN A 1 324 ? -9.877 -14.305 13.580 1.00 85.00 324 GLN A N 1
ATOM 2505 C CA . GLN A 1 324 ? -11.011 -15.181 13.883 1.00 85.00 324 GLN A CA 1
ATOM 2506 C C . GLN A 1 324 ? -11.122 -15.490 15.376 1.00 85.00 324 GLN A C 1
ATOM 2508 O O . GLN A 1 324 ? -12.224 -15.650 15.903 1.00 85.00 324 GLN A O 1
ATOM 2513 N N . SER A 1 325 ? -9.985 -15.499 16.078 1.00 83.06 325 SER A N 1
ATOM 2514 C CA . SER A 1 325 ? -9.920 -15.619 17.536 1.00 83.06 325 SER A CA 1
ATOM 2515 C C . SER A 1 325 ? -10.496 -14.406 18.272 1.00 83.06 325 SER A C 1
ATOM 2517 O O . SER A 1 325 ? -10.596 -14.436 19.499 1.00 83.06 325 SER A O 1
ATOM 2519 N N . LYS A 1 326 ? -10.880 -13.341 17.549 1.00 85.81 326 LYS A N 1
ATOM 2520 C CA . LYS A 1 326 ? -11.424 -12.090 18.096 1.00 85.81 326 LYS A CA 1
ATOM 2521 C C . LYS A 1 326 ? -10.510 -11.495 19.168 1.00 85.81 326 LYS A C 1
ATOM 2523 O O . LYS A 1 326 ? -10.976 -10.996 20.196 1.00 85.81 326 LYS A O 1
ATOM 2528 N N . THR A 1 327 ? -9.203 -11.551 18.924 1.00 87.44 327 THR A N 1
ATOM 2529 C CA . THR A 1 327 ? -8.193 -10.981 19.810 1.00 87.44 327 THR A CA 1
ATOM 2530 C C . THR A 1 327 ? -8.449 -9.486 19.931 1.00 87.44 327 THR A C 1
ATOM 2532 O O . THR A 1 327 ? -8.488 -8.769 18.930 1.00 87.44 327 THR A O 1
ATOM 2535 N N . ARG A 1 328 ? -8.646 -9.004 21.162 1.00 85.06 328 ARG A N 1
ATOM 2536 C CA . ARG A 1 328 ? -8.746 -7.566 21.406 1.00 85.06 328 ARG A CA 1
ATOM 2537 C C . ARG A 1 328 ? -7.368 -6.953 21.251 1.00 85.06 328 ARG A C 1
ATOM 2539 O O . ARG A 1 328 ? -6.429 -7.348 21.939 1.00 85.06 328 ARG A O 1
ATOM 2546 N N . TRP A 1 329 ? -7.275 -5.975 20.370 1.00 84.31 329 TRP A N 1
ATOM 2547 C CA . TRP A 1 329 ? -6.081 -5.190 20.158 1.00 84.31 329 TRP A CA 1
ATOM 2548 C C . TRP A 1 329 ? -6.371 -3.741 20.527 1.00 84.31 329 TRP A C 1
ATOM 2550 O O . TRP A 1 329 ? -7.338 -3.132 20.070 1.00 84.31 329 TRP A O 1
ATOM 2560 N N . SER A 1 330 ? -5.521 -3.196 21.386 1.00 81.81 330 SER A N 1
ATOM 2561 C CA . SER A 1 330 ? -5.493 -1.766 21.658 1.00 81.81 330 SER A CA 1
ATOM 2562 C C . SER A 1 330 ? -4.340 -1.176 20.876 1.00 81.81 330 SER A C 1
ATOM 2564 O O . SER A 1 330 ? -3.236 -1.718 20.938 1.00 81.81 330 SER A O 1
ATOM 2566 N N . TRP A 1 331 ? -4.582 -0.063 20.188 1.00 79.50 331 TRP A N 1
ATOM 2567 C CA . TRP A 1 331 ? -3.564 0.647 19.426 1.00 79.50 331 TRP A CA 1
ATOM 2568 C C . TRP A 1 331 ? -2.393 1.003 20.358 1.00 79.50 331 TRP A C 1
ATOM 2570 O O . TRP A 1 331 ? -2.558 1.839 21.255 1.00 79.50 331 TRP A O 1
ATOM 2580 N N . PRO A 1 332 ? -1.225 0.349 20.220 1.00 65.81 332 PRO A N 1
ATOM 2581 C CA . PRO A 1 332 ? -0.162 0.454 21.215 1.00 65.81 332 PRO A CA 1
ATOM 2582 C C . PRO A 1 332 ? 0.628 1.760 21.057 1.00 65.81 332 PRO A C 1
ATOM 2584 O O . PRO A 1 332 ? 1.280 2.207 21.996 1.00 65.81 332 PRO A O 1
ATOM 2587 N N . TRP A 1 333 ? 0.489 2.422 19.904 1.00 64.50 333 TRP A N 1
ATOM 2588 C CA . TRP A 1 333 ? 1.146 3.678 19.537 1.00 64.50 333 TRP A CA 1
ATOM 2589 C C . TRP A 1 333 ? 0.308 4.901 19.860 1.00 64.50 333 TRP A C 1
ATOM 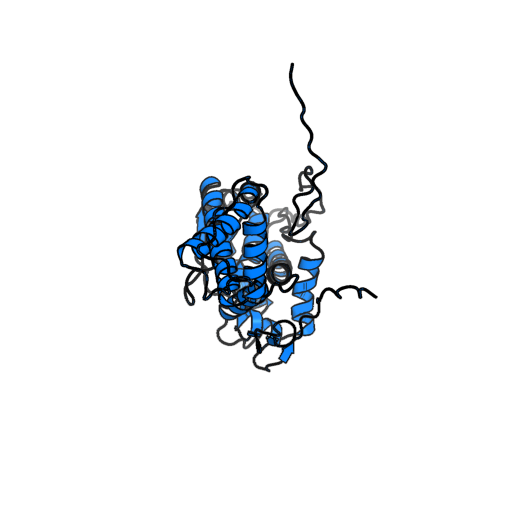2591 O O . TRP A 1 333 ? 0.427 5.917 19.175 1.00 64.50 333 TRP A O 1
ATOM 2601 N N . LYS A 1 334 ? -0.553 4.832 20.886 1.00 58.41 334 LYS A N 1
ATOM 2602 C CA . LYS A 1 334 ? -1.072 6.063 21.483 1.00 58.41 334 LYS A CA 1
ATOM 2603 C C . LYS A 1 334 ? 0.149 6.936 21.710 1.00 58.41 334 LYS A C 1
ATOM 2605 O O . LYS A 1 334 ? 0.996 6.586 22.533 1.00 58.41 334 LYS A O 1
ATOM 2610 N N . ALA A 1 335 ? 0.252 8.050 20.988 1.00 42.81 335 ALA A N 1
ATOM 2611 C CA . ALA A 1 335 ? 1.072 9.131 21.471 1.00 42.81 335 ALA A CA 1
ATOM 2612 C C . ALA A 1 335 ? 0.590 9.302 22.909 1.00 42.81 335 ALA A C 1
ATOM 2614 O O . ALA A 1 335 ? -0.590 9.592 23.139 1.00 42.81 335 ALA A O 1
ATOM 2615 N N . LYS A 1 336 ? 1.443 8.985 23.892 1.00 39.12 336 LYS A N 1
ATOM 2616 C CA . LYS A 1 336 ? 1.219 9.505 25.229 1.00 39.12 336 LYS A CA 1
ATOM 2617 C C . LYS A 1 336 ? 1.090 10.990 24.950 1.00 39.12 336 LYS A C 1
ATOM 2619 O O . LYS A 1 336 ? 2.091 11.612 24.607 1.00 39.12 336 LYS A O 1
ATOM 2624 N N . LYS A 1 337 ? -0.128 11.540 25.005 1.00 40.09 337 LYS A N 1
ATOM 2625 C CA . LYS A 1 337 ? -0.274 12.962 25.266 1.00 40.09 337 LYS A CA 1
ATOM 2626 C C . LYS A 1 337 ? 0.522 13.116 26.547 1.00 40.09 337 LYS A C 1
ATOM 2628 O O . LYS A 1 337 ? 0.130 12.585 27.586 1.00 40.09 337 LYS A O 1
ATOM 2633 N N . SER A 1 338 ? 1.738 13.634 26.403 1.00 33.72 338 SER A N 1
ATOM 2634 C CA . SER A 1 338 ? 2.601 13.993 27.508 1.00 33.72 338 SER A CA 1
ATOM 2635 C C . SER A 1 338 ? 1.700 14.746 28.460 1.00 33.72 338 SER A C 1
ATOM 2637 O O . SER A 1 338 ? 1.050 15.703 28.038 1.00 33.72 338 SER A O 1
ATOM 2639 N N . GLY A 1 339 ? 1.559 14.223 29.677 1.00 32.00 339 GLY A N 1
ATOM 2640 C CA . GLY A 1 339 ? 0.718 14.843 30.678 1.00 32.00 339 GLY A CA 1
ATOM 2641 C C . GLY A 1 339 ? 1.094 16.313 30.766 1.00 32.00 339 GLY A C 1
ATOM 2642 O O . GLY A 1 339 ? 2.218 16.636 31.144 1.00 32.00 339 GLY A O 1
ATOM 2643 N N . ALA A 1 340 ? 0.160 17.179 30.386 1.00 28.41 340 ALA A N 1
ATOM 2644 C CA . ALA A 1 340 ? 0.108 18.497 30.972 1.00 28.41 340 ALA A CA 1
ATOM 2645 C C . ALA A 1 340 ? -0.247 18.241 32.439 1.00 28.41 340 ALA A C 1
ATOM 2647 O O . ALA A 1 340 ? -1.372 17.848 32.755 1.00 28.41 340 ALA A O 1
ATOM 2648 N N . LYS A 1 341 ? 0.784 18.278 33.283 1.00 32.16 341 LYS A N 1
ATOM 2649 C CA . LYS A 1 341 ? 0.616 18.560 34.703 1.00 32.16 341 LYS A CA 1
ATOM 2650 C C . LYS A 1 341 ? 0.243 20.021 34.862 1.00 32.16 341 LYS A C 1
ATOM 2652 O O . LYS A 1 341 ? 0.797 20.830 34.082 1.00 32.16 341 LYS A O 1
#

pLDDT: mean 72.73, std 21.51, range [21.3, 96.75]

Mean predicted aligned error: 12.46 Å

Solvent-accessible surface area (backbone atoms only — not comparable to full-atom values): 19895 Å² total; per-residue (Å²): 133,88,80,90,83,84,84,76,90,80,77,82,85,80,80,87,81,79,93,80,80,85,88,73,83,84,87,80,70,86,73,55,53,38,77,70,69,87,82,78,93,65,83,80,71,80,81,71,51,38,64,58,43,46,53,51,50,54,53,48,45,27,49,48,50,34,63,73,76,42,73,82,60,90,49,60,82,58,45,63,53,56,89,73,51,68,46,78,24,53,73,71,47,43,39,54,50,50,54,51,46,49,54,53,52,51,51,51,45,50,47,34,20,69,76,71,23,59,70,62,48,42,52,51,49,48,59,63,64,68,50,64,83,75,79,65,84,74,78,65,94,65,93,60,100,66,82,64,54,81,88,68,51,53,76,65,56,51,50,51,53,50,49,53,63,53,57,71,60,62,80,69,50,76,71,52,44,84,74,56,50,48,49,56,41,77,48,96,47,91,91,58,77,40,38,34,41,34,35,37,63,35,44,61,36,78,86,38,37,33,52,40,48,22,37,51,38,25,31,47,41,62,67,25,40,20,72,36,30,52,51,41,50,42,52,39,54,28,70,64,46,75,60,54,68,36,34,54,54,8,43,16,48,60,48,16,56,60,52,28,50,58,53,45,74,73,49,65,53,62,45,48,48,39,65,62,90,54,76,83,40,68,61,26,69,42,38,17,55,49,46,42,67,75,44,41,70,32,35,53,22,15,40,32,36,29,28,35,43,68,73,34,84,95,44,43,58,70,26,26,32,31,12,90,84,54,43,78,42,57,61,83,69,61,72,72,73,70,77,83,123

Organism: NCBI:txid653931

Sequence (341 aa):
MAGASGYGALQQPGGGYGASQSPVPLYAANTQAKPGAPAASSSPAAPLNADQVTDAMMAYFAQAYLDTYFPKQNVPQLRVGKKIPYELVSDQGMEAALKKQAELVYERLLKGRFDLNMPWVEEKLHLYYDSDKLGKPRPYPYSKANPPTLEGLDREEKAALFGALKSGRFTDMSGEAAHTVAFFQRPDTPGATGKMFVRKLAAEDPTSQSELAGTIAHELGHAYADANWWEFYDIANAFDLPLIEKLTEGIATTFEEKLSRAWWDQQPGGTELPMIGYRNDKDIMRLGPEFFKILKQAGYEAYFGGWIKVGNVNNVANTIIVGQSKTRWSWPWKAKKSGAK

Foldseek 3Di:
DDDDDDDDDDDDDDDDDDPDDDDDPPPDDDWDFFAADPDDDDDDDDDDALVRLLVVLLQLLLVLQCVPPPVPFPQPPFPRSPRAAEDADALVRLLVVQLVLLLLVLLLLVVLLLVQPQVVVLVLLCVVQVVCVVPDNPDDPDDDPDGDTSVRDDPVNSVVSSVVSSVVPSVPCSVVSVPDQKAWRDDSDAPDQTYMYGHSVLSRDPLSVLQVSLNSQLRSLVRQFHPLLVVLLSLCSSVPPPCSVLLSSLQSLVRSQVSLVVVSVPDHGRDTRHDRPCPPPPSSVPNNVVLCVVCPSQSCSVTRNSQWDQQDSVQRQFRIQTHPVRDGDHNPPPPPPPDPD

Secondary structure (DSSP, 8-state):
----------PPPP-S---------S--S---BPPPPPPP--PPPPPPPHHHHHHHHHHHHHHHHHHHH-SS---TT--TTSPPPEEEE-HHHHHHHHHHHHHHHHHHHHHHHHHH-HHHHHHHHHHHHS-GGGSS----S---SSPPPTTTS-HHHHHHHHHHHHHHHHTTGGGTTTT-SEEEE--SSTT---EEEEEHHHHH-TTTHHHHHHHHHHHHHHHHS-HHHHHHHHHHHHTT-TTHHHHHHHHHHHHHHHHHHHHHHTSPTTPBPPPPTTTT-TTHHHHHHHHHHHHTHHHHHHHHS--EEES-GGGGGG-EEETTTTEEE--TT--------

Radius of gyration: 23.75 Å; Cα contacts (8 Å, |Δi|>4): 411; chains: 1; bounding box: 61×85×62 Å